Protein 6ZTB (pdb70)

Secondary structure (DSSP, 8-state):
--TT----EEEETT----SSEEEEE---GGGGTS-EEEEEESBTTTBSSTTSEEE-TTT-EEEE-S---TTT-SEEEEEEEEEETTS-B-SPPEEEEEEEEP------EES-SEEEEEEETTPPTT-EEEE--EE--S--SSSSTT--EEEEEEEES--S-S-SEEE-TTT-EEEE-SS---TTT--EEEEEEEEETGGGTS-EEEEEEEEEEEP--

Solvent-accessible surface area: 12018 Å² total; per-residue (Å²): 117,106,52,37,91,26,75,98,22,76,8,74,2,74,28,198,21,122,58,86,56,142,33,45,90,5,88,0,85,97,61,200,116,52,97,7,62,11,48,19,44,12,73,0,12,87,38,104,35,122,40,5,4,35,24,62,111,96,66,0,53,0,18,2,54,90,65,3,57,52,45,109,49,46,113,12,72,1,79,0,43,0,46,9,103,150,56,56,84,28,35,125,71,15,97,0,21,0,58,5,53,25,84,59,67,53,134,4,149,18,78,91,130,48,10,177,19,45,9,84,40,67,40,142,80,55,45,74,19,27,104,0,54,8,77,21,107,8,19,55,148,196,57,128,13,11,42,18,8,17,46,43,119,36,4,99,48,99,76,72,79,77,106,0,4,60,19,94,116,64,65,0,32,0,19,1,74,18,82,44,13,42,82,168,161,18,68,87,0,49,0,31,0,37,0,15,1,66,45,36,136,33,44,60,32,82,12,45,0,15,0,71,0,63,73,71,178

Foldseek 3Di:
DDAQADDAFEAEAPDPDPPFDFGDAHGDPVVVPFQKFKWKDFDCDPHPVHPQWTAHGRRRTITGGDGHDCLVPQKTWMWMWIATPVGHTPDDTYIYMYGHAYDLPWWWAWPDQEAEWEDEQADDFVAWIAFTDTFGSTDVPPAQSTQKFKWWPFKPPQPVHTDQWTAHGRGRTITGHDHDRDCVVPQKMKTWMWIGTSSPPHDIDIHIYMYGYDYPD

Radius of gyration: 27.82 Å; Cα contacts (8 Å, |Δi|>4): 542; chains: 1; bounding box: 90×44×30 Å

Nearest PDB structures (foldseek):
  6ztb-assembly1_I  TM=1.005E+00  e=8.992E-45  Homo sapiens
  4zmp-assembly1_A-2  TM=9.959E-01  e=7.342E-41  Homo sapiens
  4zmw-assembly1_B  TM=9.918E-01  e=1.392E-40  Homo sapiens
  4zmt-assembly1_B  TM=8.899E-01  e=3.481E-41  Homo sapiens
  4zmv-assembly1_B  TM=9.016E-01  e=2.372E-40  Homo sapiens

Structure (mmCIF, N/CA/C/O backbone):
data_6ZTB
#
_entry.id   6ZTB
#
_cell.length_a   120.889
_cell.length_b   76.522
_cell.length_c   46.208
_cell.angle_alpha   90.000
_cell.angle_beta   107.790
_cell.angle_gamma   90.000
#
_symmetry.space_group_name_H-M   'C 1 2 1'
#
loop_
_entity.id
_entity.type
_entity.pdbx_description
1 polymer Cadherin-3
2 non-polymer 'CALCIUM ION'
3 non-polymer 'SODIUM ION'
4 water water
#
loop_
_atom_site.group_PDB
_atom_site.id
_atom_site.type_symbol
_atom_site.label_atom_id
_atom_site.label_alt_id
_atom_site.label_comp_id
_atom_site.label_asym_id
_atom_site.label_entity_id
_atom_site.label_seq_id
_atom_site.pdbx_PDB_ins_code
_atom_site.Cartn_x
_atom_site.Cartn_y
_atom_site.Cartn_z
_atom_site.occupancy
_atom_site.B_iso_or_equiv
_atom_site.auth_seq_id
_atom_site.auth_comp_id
_atom_site.auth_asym_id
_atom_site.auth_atom_id
_atom_site.pdbx_PDB_model_num
ATOM 1 N N . GLY A 1 1 ? 23.794 7.409 -3.564 1.00 52.51 106 GLY I N 1
ATOM 2 C CA . GLY A 1 1 ? 23.256 8.272 -4.605 1.00 52.28 106 GLY I CA 1
ATOM 3 C C . GLY A 1 1 ? 24.111 9.494 -4.897 1.00 55.48 106 GLY I C 1
ATOM 4 O O . GLY A 1 1 ? 25.181 9.658 -4.301 1.00 55.37 106 GLY I O 1
ATOM 5 N N . PRO A 1 2 ? 23.674 10.374 -5.833 1.00 50.88 107 PRO I N 1
ATOM 6 C CA . PRO A 1 2 ? 24.463 11.578 -6.144 1.00 49.63 107 PRO I CA 1
ATOM 7 C C . PRO A 1 2 ? 24.373 12.606 -5.029 1.00 50.06 107 PRO I C 1
ATOM 8 O O . PRO A 1 2 ? 23.435 12.567 -4.223 1.00 48.16 107 PRO I O 1
ATOM 12 N N . ASP A 1 3 ? 25.342 13.526 -4.975 1.00 45.45 108 ASP I N 1
ATOM 13 C CA . ASP A 1 3 ? 25.313 14.541 -3.930 1.00 43.27 108 ASP I CA 1
ATOM 14 C C . ASP A 1 3 ? 24.240 15.597 -4.230 1.00 43.77 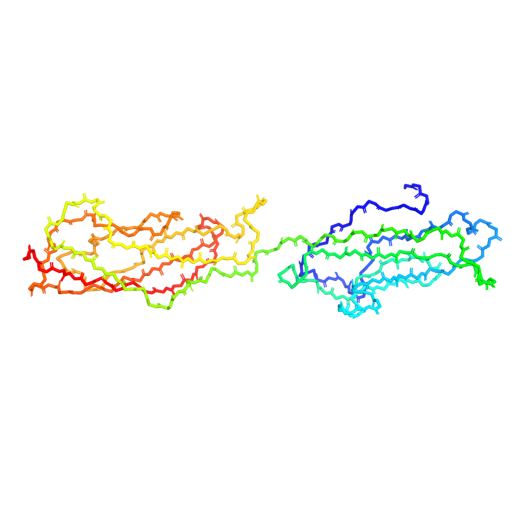108 ASP I C 1
ATOM 15 O O . ASP A 1 3 ? 23.914 15.860 -5.388 1.00 44.99 108 ASP I O 1
ATOM 20 N N . TRP A 1 4 ? 23.686 16.182 -3.174 1.00 36.05 109 TRP I N 1
ATOM 21 C CA . TRP A 1 4 ? 22.703 17.266 -3.237 1.00 32.49 109 TRP I CA 1
ATOM 22 C C . TRP A 1 4 ? 21.429 16.948 -3.984 1.00 35.55 109 TRP I C 1
ATOM 23 O O . TRP A 1 4 ? 20.954 17.749 -4.792 1.00 35.38 109 TRP I O 1
ATOM 34 N N . VAL A 1 5 ? 20.843 15.790 -3.653 1.00 34.04 110 VAL I N 1
ATOM 35 C CA . VAL A 1 5 ? 19.564 15.332 -4.198 1.00 34.87 110 VAL I CA 1
ATOM 36 C C . VAL A 1 5 ? 18.973 14.382 -3.196 1.00 33.94 110 VAL I C 1
ATOM 37 O O . VAL A 1 5 ? 19.728 13.678 -2.518 1.00 31.72 110 VAL I O 1
ATOM 41 N N . VAL A 1 6 ? 17.629 14.393 -3.039 1.00 32.63 111 VAL I N 1
ATOM 42 C CA . VAL A 1 6 ? 16.962 13.474 -2.134 1.00 32.90 111 VAL I CA 1
ATOM 43 C C . VAL A 1 6 ? 15.561 13.129 -2.645 1.00 33.92 111 VAL I C 1
ATOM 44 O O . VAL A 1 6 ? 14.732 14.020 -2.872 1.00 34.11 111 VAL I O 1
ATOM 48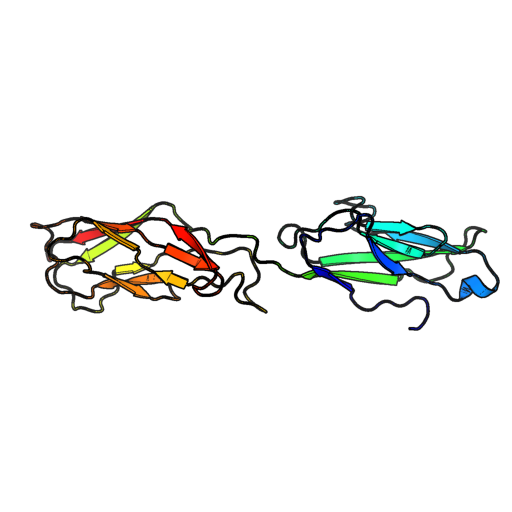 N N . ALA A 1 7 ? 15.283 11.847 -2.757 1.00 26.61 112 ALA I N 1
ATOM 49 C CA . ALA A 1 7 ? 13.959 11.429 -3.161 1.00 25.95 112 ALA I CA 1
ATOM 50 C C . ALA A 1 7 ? 13.027 11.538 -1.936 1.00 26.95 112 ALA I C 1
ATOM 51 O O . ALA A 1 7 ? 13.526 11.653 -0.802 1.00 26.03 112 ALA I O 1
ATOM 53 N N . PRO A 1 8 ? 11.689 11.490 -2.100 1.00 23.23 113 PRO I N 1
ATOM 54 C CA . PRO A 1 8 ? 10.810 11.590 -0.919 1.00 21.04 113 PRO I CA 1
ATOM 55 C C . PRO A 1 8 ? 11.175 10.586 0.155 1.00 22.67 113 PRO I C 1
ATOM 56 O O . PRO A 1 8 ? 11.494 9.428 -0.143 1.00 24.92 113 PRO I O 1
ATOM 60 N N . ILE A 1 9 ? 11.135 11.030 1.404 1.00 20.39 114 ILE I N 1
ATOM 61 C CA . ILE A 1 9 ? 11.497 10.218 2.551 1.00 19.67 114 ILE I CA 1
ATOM 62 C C . ILE A 1 9 ? 10.203 9.822 3.272 1.00 22.12 114 ILE I C 1
ATOM 63 O O . ILE A 1 9 ? 9.471 10.718 3.723 1.00 23.89 114 ILE I O 1
ATOM 68 N N . SER A 1 10 ? 9.940 8.544 3.463 1.00 19.61 115 SER I N 1
ATOM 69 C CA . SER A 1 10 ? 8.754 8.169 4.189 1.00 19.40 115 SER I CA 1
ATOM 70 C C . SER A 1 10 ? 9.089 7.823 5.626 1.00 20.49 115 SER I C 1
ATOM 71 O O . SER A 1 10 ? 10.127 7.199 5.903 1.00 21.52 115 SER I O 1
ATOM 74 N N . VAL A 1 11 ? 8.227 8.231 6.551 1.00 18.86 116 VAL I N 1
ATOM 75 C CA . VAL A 1 11 ? 8.405 7.977 7.965 1.00 18.71 116 VAL I CA 1
ATOM 76 C C . VAL A 1 11 ? 7.060 7.556 8.539 1.00 19.43 116 VAL I C 1
ATOM 77 O O . VAL A 1 11 ? 6.120 8.349 8.565 1.00 19.00 116 VAL I O 1
ATOM 81 N N . PRO A 1 12 ? 6.938 6.331 9.056 1.00 17.81 117 PRO I N 1
ATOM 82 C CA . PRO A 1 12 ? 5.688 5.968 9.725 1.00 17.83 117 PRO I CA 1
ATOM 83 C C . PRO A 1 12 ? 5.468 6.847 10.946 1.00 18.77 117 PRO I C 1
ATOM 84 O O . PRO A 1 12 ? 6.416 7.138 11.704 1.00 18.38 117 PRO I O 1
ATOM 88 N N . GLU A 1 13 ? 4.211 7.274 11.157 1.00 17.20 118 GLU I N 1
ATOM 89 C CA . GLU A 1 13 ? 3.896 7.994 12.376 1.00 16.93 118 GLU I CA 1
ATOM 90 C C . GLU A 1 13 ? 4.138 7.093 13.596 1.00 19.47 118 GLU I C 1
ATOM 91 O O . GLU A 1 13 ? 4.189 5.864 13.492 1.00 18.76 118 GLU I O 1
ATOM 97 N N . ASN A 1 14 ? 4.245 7.741 14.761 1.00 18.58 119 ASN I N 1
ATOM 98 C CA . ASN A 1 14 ? 4.323 7.039 16.053 1.00 17.99 119 ASN I CA 1
ATOM 99 C C . ASN A 1 14 ? 5.560 6.161 16.216 1.00 19.84 119 ASN I C 1
ATOM 100 O O . ASN A 1 14 ? 5.514 5.130 16.938 1.00 20.98 119 ASN I O 1
ATOM 105 N N . GLY A 1 15 ? 6.671 6.569 15.575 1.00 18.86 120 GLY I N 1
ATOM 106 C CA . GLY A 1 15 ? 7.890 5.787 15.727 1.00 19.40 120 GLY I CA 1
ATOM 107 C C . GLY A 1 15 ? 8.413 5.819 17.146 1.00 21.47 120 GLY I C 1
ATOM 108 O O . GLY A 1 15 ? 8.200 6.786 17.881 1.00 21.43 120 GLY I O 1
ATOM 109 N N . LYS A 1 16 ? 9.130 4.757 17.525 1.00 21.41 121 LYS I N 1
ATOM 110 C CA . LYS A 1 16 ? 9.677 4.650 18.875 1.00 22.28 121 LYS I CA 1
ATOM 111 C C . LYS A 1 16 ? 11.035 5.337 19.058 1.00 24.70 121 LYS I C 1
ATOM 112 O O . LYS A 1 16 ? 11.452 5.540 20.214 1.00 25.64 121 LYS I O 1
ATOM 118 N N . GLY A 1 17 ? 11.721 5.641 17.959 1.00 23.90 122 GLY I N 1
ATOM 119 C CA . GLY A 1 17 ? 13.032 6.252 18.097 1.00 23.92 122 GLY I CA 1
ATOM 120 C C . GLY A 1 17 ? 14.115 5.211 18.286 1.00 26.33 122 GLY I C 1
ATOM 121 O O . GLY A 1 17 ? 13.987 4.104 17.761 1.00 26.30 122 GLY I O 1
ATOM 122 N N . PRO A 1 18 ? 15.209 5.547 18.975 1.00 23.51 123 PRO I N 1
ATOM 123 C CA . PRO A 1 18 ? 15.465 6.778 19.731 1.00 23.95 123 PRO I CA 1
ATOM 124 C C . PRO A 1 18 ? 15.462 8.043 18.909 1.00 24.84 123 PRO I C 1
ATOM 125 O O . PRO A 1 18 ? 15.722 8.007 17.700 1.00 24.19 123 PRO I O 1
ATOM 129 N N . PHE A 1 19 ? 15.145 9.156 19.575 1.00 22.57 124 PHE I N 1
ATOM 130 C CA . PHE A 1 19 ? 15.170 10.487 18.983 1.00 21.85 124 PHE I CA 1
ATOM 131 C C . PHE A 1 19 ? 16.315 11.282 19.620 1.00 25.09 124 PHE I C 1
ATOM 132 O O . PHE A 1 19 ? 16.574 11.158 20.823 1.00 25.95 124 PHE I O 1
ATOM 140 N N . PRO A 1 20 ? 17.035 12.079 18.826 1.00 23.90 125 PRO I N 1
ATOM 141 C CA . PRO A 1 20 ? 16.815 12.337 17.385 1.00 23.31 125 PRO I CA 1
ATOM 142 C C . PRO A 1 20 ? 17.169 11.167 16.503 1.00 24.51 125 PRO I C 1
ATOM 143 O O . PRO A 1 20 ? 18.151 10.453 16.747 1.00 24.89 125 PRO I O 1
ATOM 147 N N . GLN A 1 21 ? 16.344 10.975 15.481 1.00 21.50 126 GLN I N 1
ATOM 148 C CA . GLN A 1 21 ? 16.459 9.870 14.557 1.00 20.74 126 GLN I CA 1
ATOM 149 C C . GLN A 1 21 ? 17.037 10.347 13.238 1.00 20.75 126 GLN I C 1
ATOM 150 O O . GLN A 1 21 ? 16.487 11.263 12.622 1.00 20.42 126 GLN I O 1
ATOM 156 N N . ARG A 1 22 ? 18.085 9.669 12.759 1.00 20.89 127 ARG I N 1
ATOM 157 C CA . ARG A 1 22 ? 18.637 10.003 11.453 1.00 20.87 127 ARG I CA 1
ATOM 158 C C . ARG A 1 22 ? 17.681 9.581 10.332 1.00 23.04 127 ARG I C 1
ATOM 159 O O . ARG A 1 22 ? 17.211 8.443 10.309 1.00 24.88 127 ARG I O 1
ATOM 167 N N . LEU A 1 23 ? 17.411 10.508 9.406 1.00 21.44 128 LEU I N 1
ATOM 168 C CA . LEU A 1 23 ? 16.580 10.190 8.247 1.00 21.41 128 LEU I CA 1
ATOM 169 C C . LEU A 1 23 ? 17.371 10.064 6.969 1.00 25.47 128 LEU I C 1
ATOM 170 O O . LEU A 1 23 ? 17.033 9.209 6.150 1.00 27.97 128 LEU I O 1
ATOM 175 N N . ASN A 1 24 ? 18.345 10.970 6.741 1.00 22.67 129 ASN I N 1
ATOM 176 C CA . ASN A 1 24 ? 19.081 11.048 5.486 1.00 23.17 129 ASN I CA 1
ATOM 177 C C . ASN A 1 24 ? 20.267 11.955 5.705 1.00 24.93 129 ASN I C 1
ATOM 178 O O . ASN A 1 24 ? 20.147 12.912 6.461 1.00 24.44 129 ASN I O 1
ATOM 183 N N . GLN A 1 25 ? 21.414 11.666 5.064 1.00 24.77 130 GLN I N 1
ATOM 184 C CA . GLN A 1 25 ? 22.584 12.527 5.209 1.00 24.70 130 GLN I CA 1
ATOM 185 C C . GLN A 1 25 ? 22.714 13.450 3.997 1.00 28.10 130 GLN I C 1
ATOM 186 O O . GLN A 1 25 ? 22.980 12.977 2.879 1.00 30.47 130 GLN I O 1
ATOM 192 N N . LEU A 1 26 ? 22.532 14.756 4.214 1.00 24.92 131 LEU I N 1
ATOM 193 C CA . LEU A 1 26 ? 22.720 15.746 3.141 1.00 26.09 131 LEU I CA 1
ATOM 194 C C . LEU A 1 26 ? 24.201 15.880 2.851 1.00 28.73 131 LEU I C 1
ATOM 195 O O . LEU A 1 26 ? 25.021 15.847 3.771 1.00 27.87 131 LEU I O 1
ATOM 200 N N . LYS A 1 27 ? 24.545 16.042 1.575 1.00 28.06 132 LYS I N 1
ATOM 201 C CA . LYS A 1 27 ? 25.940 16.183 1.188 1.00 28.54 132 LYS I CA 1
ATOM 202 C C . LYS A 1 27 ? 26.064 17.028 -0.068 1.00 30.60 132 LYS I C 1
ATOM 203 O O . LYS A 1 27 ? 25.391 16.742 -1.058 1.00 29.79 132 LYS I O 1
ATOM 209 N N . SER A 1 28 ? 26.920 18.043 -0.024 1.00 30.28 133 SER I N 1
ATOM 210 C CA . SER A 1 28 ? 27.256 18.868 -1.185 1.00 31.50 133 SER I CA 1
ATOM 211 C C . SER A 1 28 ? 28.640 18.408 -1.680 1.00 41.92 133 SER I C 1
ATOM 212 O O . SER A 1 28 ? 29.556 18.281 -0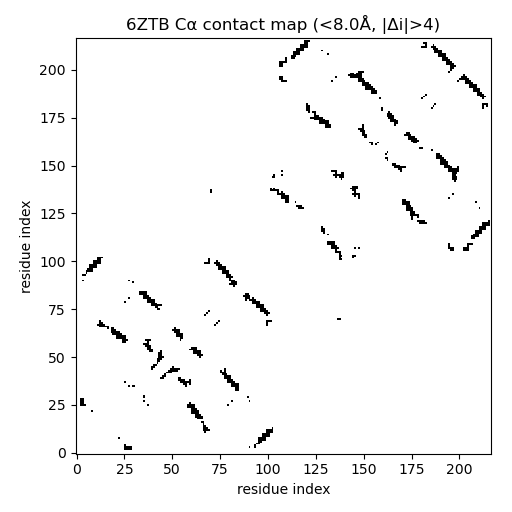.857 1.00 41.01 133 SER I O 1
ATOM 215 N N . ASN A 1 29 ? 28.813 18.208 -3.009 1.00 43.74 134 ASN I N 1
ATOM 216 C CA . ASN A 1 29 ? 30.113 17.806 -3.587 1.00 46.22 134 ASN I CA 1
ATOM 217 C C . ASN A 1 29 ? 31.194 18.887 -3.424 1.00 50.18 134 ASN I C 1
ATOM 218 O O . ASN A 1 29 ? 32.387 18.614 -3.621 1.00 51.27 134 ASN I O 1
ATOM 223 N N . LYS A 1 30 ? 30.774 20.111 -3.042 1.00 45.09 135 LYS I N 1
ATOM 224 C CA . LYS A 1 30 ? 31.671 21.245 -2.810 1.00 45.62 135 LYS I CA 1
ATOM 225 C C . LYS A 1 30 ? 32.516 21.038 -1.537 1.00 50.35 135 LYS I C 1
ATOM 226 O O . LYS A 1 30 ? 33.453 21.798 -1.310 1.00 50.86 135 LYS I O 1
ATOM 232 N N . ASP A 1 31 ? 32.202 19.989 -0.731 1.00 47.29 136 ASP I N 1
ATOM 233 C CA . ASP A 1 31 ? 32.936 19.642 0.489 1.00 47.55 136 ASP I CA 1
ATOM 234 C C . ASP A 1 31 ? 34.335 19.061 0.210 1.00 55.16 136 ASP I C 1
ATOM 235 O O . ASP A 1 31 ? 35.143 18.933 1.133 1.00 55.92 136 ASP I O 1
ATOM 240 N N . ARG A 1 32 ? 34.609 18.716 -1.063 1.00 54.21 137 ARG I N 1
ATOM 241 C CA . ARG A 1 32 ? 35.880 18.158 -1.548 1.00 56.33 137 ARG I CA 1
ATOM 242 C C . ARG A 1 32 ? 37.075 19.107 -1.307 1.00 60.71 137 ARG I C 1
ATOM 243 O O . ARG A 1 32 ? 38.179 18.626 -1.045 1.00 62.22 137 ARG I O 1
ATOM 251 N N . ASP A 1 33 ? 36.857 20.439 -1.398 1.00 55.49 138 ASP I N 1
ATOM 252 C CA . ASP A 1 33 ? 37.915 21.448 -1.191 1.00 55.64 138 ASP I CA 1
ATOM 253 C C . ASP A 1 33 ? 37.474 22.554 -0.208 1.00 55.03 138 ASP I C 1
ATOM 254 O O . ASP A 1 33 ? 38.230 23.495 0.042 1.00 55.26 138 ASP I O 1
ATOM 259 N N . THR A 1 34 ? 36.255 22.437 0.350 1.00 48.46 139 THR I N 1
ATOM 260 C CA . THR A 1 34 ? 35.664 23.449 1.221 1.00 45.73 139 THR I CA 1
ATOM 261 C C . THR A 1 34 ? 34.930 22.800 2.402 1.00 42.53 139 THR I C 1
ATOM 262 O O . THR A 1 34 ? 34.333 21.742 2.233 1.00 42.55 139 THR I O 1
ATOM 266 N N . LYS A 1 35 ? 34.950 23.444 3.584 1.00 35.31 140 LYS I N 1
ATOM 267 C CA . LYS A 1 35 ? 34.169 22.971 4.737 1.00 32.41 140 LYS I CA 1
ATOM 268 C C . LYS A 1 35 ? 32.748 23.515 4.539 1.00 31.77 140 LYS I C 1
ATOM 269 O O . LYS A 1 35 ? 32.579 24.720 4.299 1.00 29.26 140 LYS I O 1
ATOM 275 N N . ILE A 1 36 ? 31.731 22.638 4.627 1.00 27.49 141 ILE I N 1
ATOM 276 C CA . ILE A 1 36 ? 30.355 23.060 4.399 1.00 26.05 141 ILE I CA 1
ATOM 277 C C . ILE A 1 36 ? 29.538 22.973 5.662 1.00 27.61 141 ILE I C 1
ATOM 278 O O . ILE A 1 36 ? 29.664 22.012 6.432 1.00 27.96 141 ILE I O 1
ATOM 283 N N . PHE A 1 37 ? 28.665 23.961 5.850 1.00 24.64 142 PHE I N 1
ATOM 284 C CA . PHE A 1 37 ? 27.711 23.976 6.946 1.00 23.47 142 PHE I CA 1
ATOM 285 C C . PHE A 1 37 ? 26.331 23.758 6.341 1.00 24.94 142 PHE I C 1
ATOM 286 O O . PHE A 1 37 ? 25.917 24.492 5.443 1.00 23.85 142 PHE I O 1
ATOM 294 N N . TYR A 1 38 ? 25.591 22.775 6.857 1.00 22.90 143 TYR I N 1
ATOM 295 C CA . TYR A 1 38 ? 24.251 22.479 6.364 1.00 22.31 143 TYR I CA 1
ATOM 296 C C . TYR A 1 38 ? 23.192 23.061 7.272 1.00 24.02 143 TYR I C 1
ATOM 297 O O . TYR A 1 38 ? 23.390 23.158 8.482 1.00 24.39 143 TYR I O 1
ATOM 306 N N . SER A 1 39 ? 22.042 23.415 6.690 1.00 21.88 144 SER I N 1
ATOM 307 C CA . SER A 1 39 ? 20.903 23.972 7.398 1.00 21.65 144 SER I CA 1
ATOM 308 C C . SER A 1 39 ? 19.614 23.560 6.683 1.00 22.88 144 SER I C 1
ATOM 309 O O . SER A 1 39 ? 19.645 23.113 5.526 1.00 22.24 144 SER I O 1
ATOM 312 N N . ILE A 1 40 ? 18.514 23.601 7.404 1.00 21.51 145 ILE I N 1
ATOM 313 C CA . ILE A 1 40 ? 17.199 23.308 6.857 1.00 20.69 145 ILE I CA 1
ATOM 314 C C . ILE A 1 40 ? 16.214 24.406 7.202 1.00 23.42 145 ILE I C 1
ATOM 315 O O . ILE A 1 40 ? 16.270 24.982 8.304 1.00 24.14 145 ILE I O 1
ATOM 320 N N . THR A 1 41 ? 15.273 24.659 6.286 1.00 21.17 146 THR I N 1
ATOM 321 C CA . THR A 1 41 ? 14.206 25.627 6.512 1.00 21.09 146 THR I CA 1
ATOM 322 C C . THR A 1 41 ? 12.872 24.990 6.116 1.00 23.77 146 THR I C 1
ATOM 323 O O . THR A 1 41 ? 12.846 23.964 5.413 1.00 22.72 146 THR I O 1
ATOM 327 N N . GLY A 1 42 ? 11.775 25.634 6.530 1.00 22.48 147 GLY I N 1
ATOM 328 C CA . GLY A 1 42 ? 10.438 25.188 6.170 1.00 23.40 147 GLY I CA 1
ATOM 329 C C . GLY A 1 42 ? 9.579 24.889 7.380 1.00 25.93 147 GLY I C 1
ATOM 330 O O . GLY A 1 42 ? 10.109 24.775 8.494 1.00 23.80 147 GLY I O 1
ATOM 331 N N . PRO A 1 43 ? 8.252 24.736 7.163 1.00 25.87 148 PRO I N 1
ATOM 332 C CA . PRO A 1 43 ? 7.350 24.411 8.274 1.00 26.08 148 PRO I CA 1
ATOM 333 C C . PRO A 1 43 ? 7.726 23.026 8.741 1.00 27.95 148 PRO I C 1
ATOM 334 O O . PRO A 1 43 ? 7.802 22.073 7.927 1.00 26.61 148 PRO I O 1
ATOM 338 N N . GLY A 1 44 ? 8.069 22.942 10.013 1.00 24.17 149 GLY I N 1
ATOM 339 C CA . GLY A 1 44 ? 8.568 21.690 10.571 1.00 24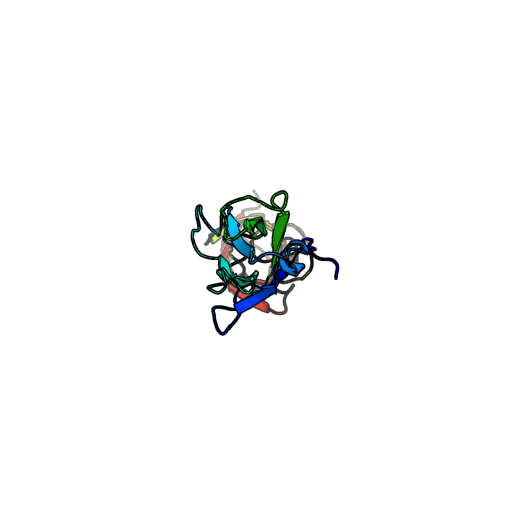.32 149 GLY I CA 1
ATOM 340 C C . GLY A 1 44 ? 10.006 21.870 11.006 1.00 26.80 149 GLY I C 1
ATOM 341 O O . GLY A 1 44 ? 10.504 21.073 11.796 1.00 25.93 149 GLY I O 1
ATOM 342 N N . ALA A 1 45 ? 10.700 22.909 10.493 1.00 23.42 150 ALA I N 1
ATOM 343 C CA . ALA A 1 45 ? 12.078 23.207 10.798 1.00 22.69 150 ALA I CA 1
ATOM 344 C C . ALA A 1 45 ? 12.116 24.581 11.452 1.00 26.76 150 ALA I C 1
ATOM 345 O O . ALA A 1 45 ? 12.081 24.647 12.687 1.00 27.42 150 ALA I O 1
ATOM 347 N N . ASP A 1 46 ? 12.078 25.666 10.662 1.00 23.49 151 ASP I N 1
ATOM 348 C CA . ASP A 1 46 ? 12.199 27.019 11.207 1.00 23.12 151 ASP I CA 1
ATOM 349 C C . ASP A 1 46 ? 10.892 27.799 11.267 1.00 28.42 151 ASP I C 1
ATOM 350 O O . ASP A 1 46 ? 10.912 29.002 11.549 1.00 29.81 151 ASP I O 1
ATOM 355 N N . SER A 1 47 ? 9.764 27.150 10.964 1.00 25.40 152 SER I N 1
ATOM 356 C CA . SER A 1 47 ? 8.455 27.788 11.092 1.00 26.55 152 SER I CA 1
ATOM 357 C C . SER A 1 47 ? 7.477 26.731 11.597 1.00 28.33 152 SER I C 1
ATOM 358 O O . SER A 1 47 ? 7.838 25.547 11.579 1.00 26.98 152 SER I O 1
ATOM 361 N N . PRO A 1 48 ? 6.326 27.129 12.179 1.00 28.73 153 PRO I N 1
ATOM 362 C CA . PRO A 1 48 ? 5.461 26.145 12.831 1.00 28.62 153 PRO I CA 1
ATOM 363 C C . PRO A 1 48 ? 5.106 24.926 12.006 1.00 29.83 153 PRO I C 1
ATOM 364 O O . PRO A 1 48 ? 4.730 25.077 10.843 1.00 31.16 153 PRO I O 1
ATOM 368 N N . PRO A 1 49 ? 5.223 23.723 12.594 1.00 26.90 154 PRO I N 1
ATOM 369 C CA . PRO A 1 49 ? 5.675 23.401 13.963 1.00 25.76 154 PRO I CA 1
ATOM 370 C C . PRO A 1 49 ? 7.190 23.453 13.965 1.00 29.68 154 PRO I C 1
ATOM 371 O O . PRO A 1 49 ? 7.840 22.748 13.193 1.00 28.74 154 PRO I O 1
ATOM 375 N N . GLU A 1 50 ? 7.742 24.371 14.724 1.00 28.89 155 GLU I N 1
ATOM 376 C CA . GLU A 1 50 ? 9.194 24.525 14.716 1.00 27.93 155 GLU I CA 1
ATOM 377 C C . GLU A 1 50 ? 9.925 23.367 15.401 1.00 30.02 155 GLU I C 1
ATOM 378 O O . GLU A 1 50 ? 9.464 22.847 16.417 1.00 30.34 155 GLU I O 1
ATOM 384 N N . GLY A 1 51 ? 11.081 23.000 14.843 1.00 26.91 156 GLY I N 1
ATOM 385 C CA . GLY A 1 51 ? 11.986 22.055 15.484 1.00 27.28 156 GLY I CA 1
ATOM 386 C C . GLY A 1 51 ? 11.568 20.601 15.524 1.00 29.16 156 GLY I C 1
ATOM 387 O O . GLY A 1 51 ? 12.038 19.820 16.367 1.00 30.54 156 GLY I O 1
ATOM 388 N N . VAL A 1 52 ? 10.665 20.234 14.650 1.00 23.21 157 VAL I N 1
ATOM 389 C CA . VAL A 1 52 ? 10.327 18.813 14.504 1.00 22.43 157 VAL I CA 1
ATOM 390 C C . VAL A 1 52 ? 11.511 18.136 13.784 1.00 23.96 157 VAL I C 1
ATOM 391 O O . VAL A 1 52 ? 11.869 16.992 14.110 1.00 23.24 157 VAL I O 1
ATOM 395 N N . PHE A 1 53 ? 12.146 18.865 12.821 1.00 22.28 158 PHE I N 1
ATOM 396 C CA . PHE A 1 53 ? 13.299 18.356 12.090 1.00 20.66 158 PHE I CA 1
ATOM 397 C C . PHE A 1 53 ? 14.466 19.280 12.357 1.00 25.24 158 PHE I C 1
ATOM 398 O O . PHE A 1 53 ? 14.284 20.477 12.612 1.00 26.25 158 PHE I O 1
ATOM 406 N N . ALA A 1 54 ? 15.687 18.737 12.271 1.00 22.90 159 ALA I N 1
ATOM 407 C CA . ALA A 1 54 ? 16.910 19.506 12.431 1.00 23.03 159 ALA I CA 1
ATOM 408 C C . ALA A 1 54 ? 17.973 18.876 11.549 1.00 24.97 159 ALA I C 1
ATOM 409 O O . ALA A 1 54 ? 17.764 17.809 11.009 1.00 24.14 159 ALA I O 1
ATOM 411 N N . VAL A 1 55 ? 19.061 19.582 11.318 1.00 23.65 160 VAL I N 1
ATOM 412 C CA . VAL A 1 55 ? 20.152 19.007 10.550 1.00 22.90 160 VAL I CA 1
ATOM 413 C C . VAL A 1 55 ? 21.434 19.255 11.326 1.00 26.84 160 VAL I C 1
ATOM 414 O O . VAL A 1 55 ? 21.628 20.354 11.891 1.00 29.21 160 VAL I O 1
ATOM 418 N N . GLU A 1 56 ? 22.288 18.239 11.376 1.00 24.48 161 GLU I N 1
ATOM 419 C CA . GLU A 1 56 ? 23.605 18.414 12.004 1.00 24.85 161 GLU I CA 1
ATOM 420 C C . GLU A 1 56 ? 24.449 19.278 11.062 1.00 27.81 161 GLU I C 1
ATOM 421 O O . GLU A 1 56 ? 24.624 18.950 9.888 1.00 26.19 161 GLU I O 1
ATOM 427 N N . LYS A 1 57 ? 24.942 20.407 11.580 1.00 27.53 162 LYS I N 1
ATOM 428 C CA . LYS A 1 57 ? 25.628 21.444 10.832 1.00 27.52 162 LYS I CA 1
ATOM 429 C C . LYS A 1 57 ? 26.786 20.960 9.967 1.00 29.72 162 LYS I C 1
ATOM 430 O O . LYS A 1 57 ? 26.938 21.377 8.811 1.00 28.24 162 LYS I O 1
ATOM 436 N N . GLU A 1 58 ? 27.616 20.075 10.517 1.00 28.65 163 GLU I N 1
ATOM 437 C CA . GLU A 1 58 ? 28.799 19.630 9.792 1.00 28.95 163 GLU I CA 1
ATOM 438 C C . GLU A 1 58 ? 28.679 18.276 9.120 1.00 31.98 163 GLU I C 1
ATOM 439 O O . GLU A 1 58 ? 29.259 18.074 8.054 1.00 32.61 163 GLU I O 1
ATOM 445 N N . THR A 1 59 ? 27.935 17.342 9.717 1.00 28.31 164 THR I N 1
ATOM 446 C CA . THR A 1 59 ? 27.806 16.028 9.113 1.00 26.45 164 THR I CA 1
ATOM 447 C C . THR A 1 59 ? 26.737 16.013 8.013 1.00 28.47 164 THR I C 1
ATOM 448 O O . THR A 1 59 ? 26.758 15.141 7.149 1.00 27.93 164 THR I O 1
ATOM 452 N N . GLY A 1 60 ? 25.769 16.918 8.111 1.00 24.88 165 GLY I N 1
ATOM 453 C CA . GLY A 1 60 ? 24.664 16.963 7.157 1.00 23.15 165 GLY I CA 1
ATOM 454 C C . GLY A 1 60 ? 23.526 16.000 7.497 1.00 24.91 165 GLY I C 1
ATOM 455 O O . GLY A 1 60 ? 22.577 15.885 6.724 1.00 24.25 165 GLY I O 1
ATOM 456 N N . TRP A 1 61 ? 23.596 15.288 8.646 1.00 23.71 166 TRP I N 1
ATOM 457 C CA . TRP A 1 61 ? 22.496 14.381 9.001 1.00 23.39 166 TRP I CA 1
ATOM 458 C C . TRP A 1 61 ? 21.195 15.118 9.276 1.00 22.48 166 TRP I C 1
ATOM 459 O O . TRP A 1 61 ? 21.140 15.947 10.192 1.00 22.68 166 TRP I O 1
ATOM 470 N N . LEU A 1 62 ? 20.152 14.792 8.499 1.00 21.30 167 LEU I N 1
ATOM 471 C CA . LEU A 1 62 ? 18.810 15.328 8.718 1.00 20.40 167 LEU I CA 1
ATOM 472 C C . LEU A 1 62 ? 18.197 14.443 9.792 1.00 21.77 167 LEU I C 1
ATOM 473 O O . LEU A 1 62 ? 18.234 13.214 9.676 1.00 21.22 167 LEU I O 1
ATOM 478 N N . LEU A 1 63 ? 17.675 15.073 10.832 1.00 20.51 168 LEU I N 1
ATOM 479 C CA . LEU A 1 63 ? 17.148 14.374 12.007 1.00 20.73 168 LEU I CA 1
ATOM 480 C C . LEU A 1 63 ? 15.693 14.653 12.213 1.00 22.33 168 LEU I C 1
ATOM 481 O O . LEU A 1 63 ? 15.225 15.767 11.963 1.00 21.34 168 LEU I O 1
ATOM 486 N N . LEU A 1 64 ? 14.971 13.636 12.721 1.00 19.02 169 LEU I N 1
ATOM 487 C CA . LEU A 1 64 ? 13.605 13.773 13.213 1.00 18.38 169 LEU I CA 1
ATOM 488 C C . LEU A 1 64 ? 13.690 13.815 14.738 1.00 19.68 169 LEU I C 1
ATOM 489 O O . LEU A 1 64 ? 14.277 12.923 15.354 1.00 19.83 169 LEU I O 1
ATOM 494 N N . ASN A 1 65 ? 13.118 14.856 15.354 1.00 20.15 170 ASN I N 1
ATOM 495 C CA . ASN A 1 65 ? 13.303 15.048 16.799 1.00 20.69 170 ASN I CA 1
ATOM 496 C C . ASN A 1 65 ? 12.262 14.425 17.699 1.00 22.34 170 ASN I C 1
ATOM 497 O O . ASN A 1 65 ? 12.458 14.397 18.913 1.00 23.20 170 ASN I O 1
ATOM 502 N N . LYS A 1 66 ? 11.154 13.967 17.132 1.00 19.74 171 LYS I N 1
ATOM 503 C CA . LYS A 1 66 ? 10.080 13.413 17.937 1.00 19.62 171 LYS I CA 1
ATOM 504 C C . LYS A 1 66 ? 9.220 12.533 17.058 1.00 19.90 171 LYS I C 1
ATOM 505 O O . LYS A 1 66 ? 9.264 12.662 15.830 1.00 20.10 171 LYS I O 1
ATOM 511 N N . PRO A 1 67 ? 8.366 11.690 17.638 1.00 19.21 172 PRO I N 1
ATOM 512 C CA . PRO A 1 67 ? 7.435 10.903 16.802 1.00 18.96 172 PRO I CA 1
ATOM 513 C C . PRO A 1 67 ? 6.444 11.809 16.084 1.00 20.82 172 PRO I C 1
ATOM 514 O O . PRO A 1 67 ? 6.025 12.831 16.636 1.00 22.70 172 PRO I O 1
ATOM 518 N N . LEU A 1 68 ? 6.078 11.419 14.850 1.00 19.56 173 LEU I N 1
ATOM 519 C CA . LEU A 1 68 ? 5.142 12.217 14.057 1.00 19.22 173 LEU I CA 1
ATOM 520 C C . LEU A 1 68 ? 3.738 11.687 14.188 1.00 20.80 173 LEU I C 1
ATOM 521 O O . LEU A 1 68 ? 3.540 10.561 14.614 1.00 19.75 173 LEU I O 1
ATOM 526 N N . ASP A 1 69 ? 2.744 12.549 13.872 1.00 20.66 174 ASP I N 1
ATOM 527 C CA . ASP A 1 69 ? 1.312 12.172 13.893 1.00 18.83 174 ASP I CA 1
ATOM 528 C C . ASP A 1 69 ? 0.774 12.549 12.528 1.00 19.66 174 ASP I C 1
ATOM 529 O O . ASP A 1 69 ? 0.631 13.724 12.205 1.00 19.86 174 ASP I O 1
ATOM 534 N N . ARG A 1 70 ? 0.427 11.514 11.724 1.00 17.90 175 ARG I N 1
ATOM 535 C CA . ARG A 1 70 ? -0.059 11.735 10.370 1.00 18.59 175 ARG I CA 1
ATOM 536 C C . ARG A 1 70 ? -1.328 12.561 10.345 1.00 19.79 175 ARG I C 1
ATOM 537 O O . ARG A 1 70 ? -1.537 13.344 9.420 1.00 21.20 175 ARG I O 1
ATOM 545 N N . GLU A 1 71 ? -2.178 12.385 11.378 1.00 18.94 176 GLU I N 1
ATOM 546 C CA . GLU A 1 71 ? -3.445 13.119 11.454 1.00 19.62 176 GLU I CA 1
ATOM 547 C C . GLU A 1 71 ? -3.274 14.578 11.848 1.00 23.54 176 GLU I C 1
ATOM 548 O O . GLU A 1 71 ? -4.244 15.361 11.728 1.00 25.02 176 GLU I O 1
ATOM 554 N N . GLU A 1 72 ? -2.064 14.968 12.298 1.00 22.17 177 GLU I N 1
ATOM 555 C CA . GLU A 1 72 ? -1.764 16.367 12.545 1.00 22.20 177 GLU I CA 1
ATOM 556 C C . GLU A 1 72 ? -1.212 16.969 11.225 1.00 22.77 177 GLU I C 1
ATOM 557 O O . GLU A 1 72 ? -1.800 17.912 10.677 1.00 24.43 177 GLU I O 1
ATOM 563 N N . ILE A 1 73 ? -0.091 16.400 10.708 1.00 20.02 178 ILE I N 1
ATOM 564 C CA . ILE A 1 73 ? 0.512 16.807 9.450 1.00 19.37 178 ILE I CA 1
ATOM 565 C C . ILE A 1 73 ? 0.957 15.548 8.740 1.00 20.78 178 ILE I C 1
ATOM 566 O O . ILE A 1 73 ? 1.704 14.759 9.305 1.00 20.63 178 ILE I O 1
ATOM 571 N N . ALA A 1 74 ? 0.490 15.365 7.501 1.00 20.60 179 ALA I N 1
ATOM 572 C CA . ALA A 1 74 ? 0.789 14.165 6.737 1.00 19.94 179 ALA I CA 1
ATOM 573 C C . ALA A 1 74 ? 2.001 14.304 5.831 1.00 21.90 179 ALA I C 1
ATOM 574 O O . ALA A 1 74 ? 2.494 13.289 5.356 1.00 21.13 179 ALA I O 1
ATOM 576 N N . LYS A 1 75 ? 2.480 15.537 5.588 1.00 20.59 180 LYS I N 1
ATOM 577 C CA . LYS A 1 75 ? 3.608 15.719 4.692 1.00 20.43 180 LYS I CA 1
ATOM 578 C C . LYS A 1 75 ? 4.302 17.023 5.052 1.00 22.65 180 LYS I C 1
ATOM 579 O O . LYS A 1 75 ? 3.641 18.019 5.377 1.00 23.63 180 LYS I O 1
ATOM 585 N N . TYR A 1 76 ? 5.624 17.000 5.005 1.00 20.19 181 TYR I N 1
ATOM 586 C CA . TYR A 1 76 ? 6.434 18.198 5.208 1.00 19.77 181 TYR I CA 1
ATOM 587 C C . TYR A 1 76 ? 7.209 18.491 3.959 1.00 22.55 181 TYR I C 1
ATOM 588 O O . TYR A 1 76 ? 7.618 17.566 3.241 1.00 23.06 181 TYR I O 1
ATOM 597 N N . GLU A 1 77 ? 7.388 19.794 3.663 1.00 20.28 182 GLU I N 1
ATOM 598 C CA . GLU A 1 77 ? 8.180 20.224 2.519 1.00 21.06 182 GLU I CA 1
ATOM 599 C C . GLU A 1 77 ? 9.225 21.167 3.091 1.00 22.96 182 GLU I C 1
ATOM 600 O O . GLU A 1 77 ? 8.908 22.283 3.524 1.00 23.75 182 GLU I O 1
ATOM 606 N N . LEU A 1 78 ? 10.451 20.677 3.171 1.00 20.14 183 LEU I N 1
ATOM 607 C CA . LEU A 1 78 ? 11.561 21.444 3.726 1.00 20.10 183 LEU I CA 1
ATOM 608 C C . LEU A 1 78 ? 12.545 21.759 2.631 1.00 22.21 183 LEU I C 1
ATOM 609 O O . LEU A 1 78 ? 12.458 21.254 1.507 1.00 22.81 183 LEU I O 1
ATOM 614 N N . PHE A 1 79 ? 13.504 22.631 2.960 1.00 21.51 184 PHE I N 1
ATOM 615 C CA . PHE A 1 79 ? 14.574 22.970 2.054 1.00 21.78 184 PHE I CA 1
ATOM 616 C C . PHE A 1 79 ? 15.897 22.768 2.772 1.00 22.03 184 PHE I C 1
ATOM 617 O O . PHE A 1 79 ? 16.062 23.223 3.910 1.00 22.47 184 PHE I O 1
ATOM 625 N N . GLY A 1 80 ? 16.836 22.126 2.103 1.00 20.14 185 GLY I N 1
ATOM 626 C CA . GLY A 1 80 ? 18.200 21.964 2.588 1.00 19.99 185 GLY I CA 1
ATOM 627 C C . GLY A 1 80 ? 19.081 23.043 1.974 1.00 23.28 185 GLY I C 1
ATOM 628 O O . GLY A 1 80 ? 18.893 23.429 0.815 1.00 23.17 185 GLY I O 1
ATOM 629 N N . HIS A 1 81 ? 20.039 23.541 2.771 1.00 21.01 186 HIS I N 1
ATOM 630 C CA . HIS A 1 81 ? 20.957 24.618 2.374 1.00 21.79 186 HIS I CA 1
ATOM 631 C C . HIS A 1 81 ? 22.386 24.200 2.675 1.00 22.89 186 HIS I C 1
ATOM 632 O O . HIS A 1 81 ? 22.635 23.486 3.657 1.00 22.82 186 HIS I O 1
ATOM 639 N N . ALA A 1 82 ? 23.318 24.649 1.816 1.00 22.59 187 ALA I N 1
ATOM 640 C CA . ALA A 1 82 ? 24.732 24.348 1.972 1.00 22.89 187 ALA I CA 1
ATOM 641 C C . ALA A 1 82 ? 25.515 25.626 1.830 1.00 24.98 187 ALA I C 1
ATOM 642 O O . ALA A 1 82 ? 25.448 26.259 0.780 1.00 25.25 187 ALA I O 1
ATOM 644 N N . VAL A 1 83 ? 26.208 26.016 2.907 1.00 22.19 188 VAL I N 1
ATOM 645 C CA . VAL A 1 83 ? 26.968 27.252 2.935 1.00 23.06 188 VAL I CA 1
ATOM 646 C C . VAL A 1 83 ? 28.419 26.944 3.287 1.00 25.71 188 VAL I C 1
ATOM 647 O O . VAL A 1 83 ? 28.679 26.193 4.222 1.00 24.96 188 VAL I O 1
ATOM 651 N N . SER A 1 84 ? 29.371 27.563 2.581 1.00 24.15 189 SER I N 1
ATOM 652 C CA . SER A 1 84 ? 30.778 27.323 2.879 1.00 24.41 189 SER I CA 1
ATOM 653 C C . SER A 1 84 ? 31.179 27.969 4.213 1.00 26.41 189 SER I C 1
ATOM 654 O O . SER A 1 84 ? 30.469 28.867 4.689 1.00 24.32 189 SER I O 1
ATOM 657 N N . GLU A 1 85 ? 32.348 27.584 4.776 1.00 24.90 190 GLU I N 1
ATOM 658 C CA . GLU A 1 85 ? 32.773 28.200 6.034 1.00 25.80 190 GLU I CA 1
ATOM 659 C C . GLU A 1 85 ? 33.007 29.692 5.862 1.00 26.33 190 GLU I C 1
ATOM 660 O O . GLU A 1 85 ? 32.983 30.428 6.845 1.00 27.17 190 GLU I O 1
ATOM 666 N N . ASN A 1 86 ? 33.301 30.150 4.627 1.00 24.54 191 ASN I N 1
ATOM 667 C CA . ASN A 1 86 ? 33.452 31.574 4.398 1.00 23.91 191 ASN I CA 1
ATOM 668 C C . ASN A 1 86 ? 32.122 32.325 4.300 1.00 25.89 191 ASN I C 1
ATOM 669 O O . ASN A 1 86 ? 32.136 33.560 4.256 1.00 27.56 191 ASN I O 1
ATOM 674 N N . GLY A 1 87 ? 31.006 31.602 4.275 1.00 24.21 192 GLY I N 1
ATOM 675 C CA . GLY A 1 87 ? 29.690 32.237 4.256 1.00 24.44 192 GLY I CA 1
ATOM 676 C C . GLY A 1 87 ? 28.988 32.319 2.911 1.00 28.29 192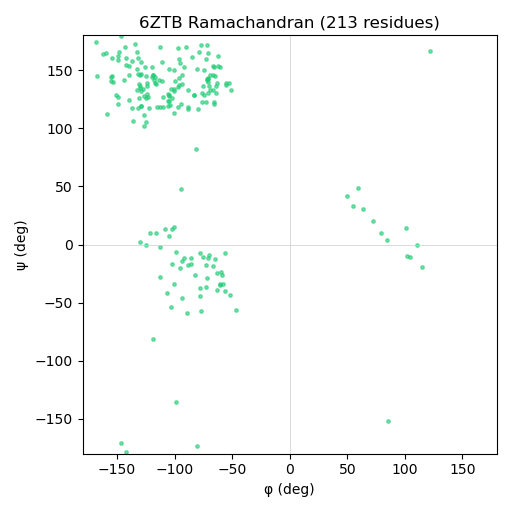 GLY I C 1
ATOM 677 O O . GLY A 1 87 ? 28.006 33.043 2.791 1.00 29.49 192 GLY I O 1
ATOM 678 N N . ALA A 1 88 ? 29.443 31.573 1.904 1.00 26.86 193 ALA I N 1
ATOM 679 C CA . ALA A 1 88 ? 28.808 31.613 0.594 1.00 28.04 193 ALA I CA 1
ATOM 680 C C . ALA A 1 88 ? 27.898 30.416 0.422 1.00 30.27 193 ALA I C 1
ATOM 681 O O . ALA A 1 88 ? 28.330 29.294 0.651 1.00 27.95 193 ALA I O 1
ATOM 683 N N . SER A 1 89 ? 26.669 30.641 -0.041 1.00 28.44 194 SER I N 1
ATOM 684 C CA . SER A 1 89 ? 25.781 29.547 -0.414 1.00 28.89 194 SER I CA 1
ATOM 685 C C . SER A 1 89 ? 26.479 28.853 -1.608 1.00 32.47 194 SER I C 1
ATOM 686 O O . SER A 1 89 ? 27.009 29.540 -2.511 1.00 32.87 194 SER I O 1
ATOM 689 N N . VAL A 1 90 ? 26.611 27.517 -1.544 1.00 28.25 195 VAL I N 1
ATOM 690 C CA . VAL A 1 90 ? 27.318 26.757 -2.593 1.00 29.40 195 VAL I CA 1
ATOM 691 C C . VAL A 1 90 ? 26.375 25.863 -3.387 1.00 31.99 195 VAL I C 1
ATOM 692 O O . VAL A 1 90 ? 26.825 25.133 -4.267 1.00 33.08 195 VAL I O 1
ATOM 696 N N . GLU A 1 91 ? 25.091 25.846 -3.017 1.00 27.83 196 GLU I N 1
ATOM 697 C CA . GLU A 1 91 ? 24.094 25.049 -3.732 1.00 27.61 196 GLU I CA 1
ATOM 698 C C . GLU A 1 91 ? 22.806 25.831 -3.775 1.00 30.86 196 GLU I C 1
ATOM 699 O O . GLU A 1 91 ? 22.547 26.659 -2.893 1.00 29.51 196 GLU I O 1
ATOM 705 N N . ASP A 1 92 ? 21.971 25.547 -4.780 1.00 28.99 197 ASP I N 1
ATOM 706 C CA . ASP A 1 92 ? 20.614 26.072 -4.790 1.00 29.02 197 ASP I CA 1
ATOM 707 C C . ASP A 1 92 ? 19.885 25.284 -3.668 1.00 30.47 197 ASP I C 1
ATOM 708 O O . ASP A 1 92 ? 20.124 24.079 -3.541 1.00 29.58 197 ASP I O 1
ATOM 713 N N . PRO A 1 93 ? 18.978 25.888 -2.876 1.00 27.78 198 PRO I N 1
ATOM 714 C CA . PRO A 1 93 ? 18.290 25.102 -1.832 1.00 26.48 198 PRO I CA 1
ATOM 715 C C . PRO A 1 93 ? 17.603 23.872 -2.429 1.00 29.12 198 PRO I C 1
ATOM 716 O O . PRO A 1 93 ? 17.045 23.929 -3.524 1.00 29.33 198 PRO I O 1
ATOM 720 N N . MET A 1 94 ? 17.698 22.757 -1.713 1.00 25.06 199 MET I N 1
ATOM 721 C CA . MET A 1 94 ? 17.170 21.479 -2.173 1.00 25.01 199 MET I CA 1
ATOM 722 C C . MET A 1 94 ? 15.849 21.176 -1.523 1.00 26.06 199 MET I C 1
ATOM 723 O O . MET A 1 94 ? 15.748 21.235 -0.305 1.00 24.14 199 MET I O 1
ATOM 728 N N . ASN A 1 95 ? 14.856 20.745 -2.317 1.00 25.25 200 ASN I N 1
ATOM 729 C CA . ASN A 1 95 ? 13.549 20.359 -1.794 1.00 25.49 200 ASN I CA 1
ATOM 730 C C . ASN A 1 95 ? 13.663 19.006 -1.096 1.00 26.64 200 ASN I C 1
ATOM 731 O O . ASN A 1 95 ? 14.199 18.052 -1.670 1.00 28.82 200 ASN I O 1
ATOM 736 N N . ILE A 1 96 ? 13.170 18.921 0.142 1.00 21.70 201 ILE I N 1
ATOM 737 C CA . ILE A 1 96 ? 13.163 17.677 0.894 1.00 20.67 201 ILE I CA 1
ATOM 738 C C . ILE A 1 96 ? 11.708 17.406 1.249 1.00 22.72 201 ILE I C 1
ATOM 739 O O . ILE A 1 96 ? 11.107 18.178 1.987 1.00 22.27 201 ILE I O 1
ATOM 744 N N . SER A 1 97 ? 11.139 16.287 0.763 1.00 20.61 202 SER I N 1
ATOM 745 C CA . SER A 1 97 ? 9.763 15.933 1.060 1.00 20.49 202 SER I CA 1
ATOM 746 C C . SER A 1 97 ? 9.746 14.816 2.056 1.00 22.38 202 SER I C 1
ATOM 747 O O . SER A 1 97 ? 10.425 13.810 1.844 1.00 21.52 202 SER I O 1
ATOM 750 N N . ILE A 1 98 ? 9.003 14.989 3.156 1.00 19.32 203 ILE I N 1
ATOM 751 C CA . ILE A 1 98 ? 8.866 13.950 4.186 1.00 18.56 203 ILE I CA 1
ATOM 752 C C . ILE A 1 98 ? 7.404 13.514 4.194 1.00 20.54 203 ILE I C 1
ATOM 753 O O . ILE A 1 98 ? 6.529 14.345 4.453 1.00 21.29 203 ILE I O 1
ATOM 758 N N . ILE A 1 99 ? 7.137 12.240 3.899 1.00 19.09 204 ILE I N 1
ATOM 759 C CA . ILE A 1 99 ? 5.761 11.736 3.803 1.00 19.16 204 ILE I CA 1
ATOM 760 C C . ILE A 1 99 ? 5.506 10.920 5.036 1.00 18.93 204 ILE I C 1
ATOM 761 O O . ILE A 1 99 ? 6.266 9.986 5.305 1.00 19.33 204 ILE I O 1
ATOM 766 N N . VAL A 1 100 ? 4.519 11.311 5.852 1.00 17.69 205 VAL I N 1
ATOM 767 C CA . VAL A 1 100 ? 4.216 10.586 7.082 1.00 17.07 205 VAL I CA 1
ATOM 768 C C . VAL A 1 100 ? 3.224 9.479 6.762 1.00 18.78 205 VAL I C 1
ATOM 769 O O . VAL A 1 100 ? 2.131 9.768 6.247 1.00 20.87 205 VAL I O 1
ATOM 773 N N . THR A 1 101 ? 3.617 8.226 6.975 1.00 16.86 206 THR I N 1
ATOM 774 C CA . THR A 1 101 ? 2.697 7.141 6.629 1.00 16.68 206 THR I CA 1
ATOM 775 C C . THR A 1 101 ? 1.912 6.694 7.825 1.00 17.90 206 THR I C 1
ATOM 776 O O . THR A 1 101 ? 2.310 6.873 8.990 1.00 18.61 206 THR I O 1
ATOM 780 N N . ASP A 1 102 ? 0.752 6.102 7.547 1.00 17.27 207 ASP I N 1
ATOM 781 C CA . ASP A 1 102 ? -0.215 5.815 8.594 1.00 16.23 207 ASP I CA 1
ATOM 782 C C . ASP A 1 102 ? 0.022 4.586 9.440 1.00 18.31 207 ASP I C 1
ATOM 783 O O . ASP A 1 102 ? 0.524 3.567 8.975 1.00 20.02 207 ASP I O 1
ATOM 788 N N . GLN A 1 103 ? -0.472 4.675 10.688 1.00 17.68 208 GLN I N 1
ATOM 789 C CA . GLN A 1 103 ? -0.671 3.566 11.598 1.00 18.27 208 GLN I CA 1
ATOM 790 C C . GLN A 1 103 ? -2.110 3.607 12.044 1.00 19.74 208 GLN I C 1
ATOM 791 O O . GLN A 1 103 ? -2.740 4.673 12.049 1.00 18.47 208 GLN I O 1
ATOM 797 N N . ASN A 1 104 ? -2.679 2.446 12.401 1.00 20.23 209 ASN I N 1
ATOM 798 C CA . ASN A 1 104 ? -4.060 2.363 12.812 1.00 20.21 209 ASN I CA 1
ATOM 799 C C . ASN A 1 104 ? -4.184 2.779 14.274 1.00 23.95 209 ASN I C 1
ATOM 800 O O . ASN A 1 104 ? -4.207 1.926 15.177 1.00 26.25 209 ASN I O 1
ATOM 805 N N . ASP A 1 105 ? -4.237 4.090 14.509 1.00 19.22 210 ASP I N 1
ATOM 806 C CA . ASP A 1 105 ? -4.255 4.667 15.866 1.00 19.08 210 ASP I CA 1
ATOM 807 C C . ASP A 1 105 ? -5.522 5.416 16.211 1.00 20.65 210 ASP I C 1
ATOM 808 O O . ASP A 1 105 ? -5.579 6.041 17.292 1.00 22.37 210 ASP I O 1
ATOM 813 N N . HIS A 1 106 ? -6.566 5.311 15.358 1.00 18.62 211 HIS I N 1
ATOM 814 C CA . HIS A 1 106 ? -7.874 5.868 15.719 1.00 19.27 211 HIS I CA 1
ATOM 815 C C . HIS A 1 106 ? -8.912 4.774 15.639 1.00 21.31 211 HIS I C 1
ATOM 816 O O . HIS A 1 106 ? -8.919 3.955 14.715 1.00 21.51 211 HIS I O 1
ATOM 823 N N . LYS A 1 107 ? -9.797 4.775 16.615 1.00 20.17 212 LYS I N 1
ATOM 824 C CA . LYS A 1 107 ? -10.942 3.901 16.537 1.00 18.55 212 LYS I CA 1
ATOM 825 C C . LYS A 1 107 ? -12.011 4.628 15.703 1.00 20.52 212 LYS I C 1
ATOM 826 O O . LYS A 1 107 ? -12.020 5.863 15.620 1.00 20.70 212 LYS I O 1
ATOM 832 N N . PRO A 1 108 ? -13.011 3.916 15.155 1.00 19.39 213 PRO I N 1
ATOM 833 C CA . PRO A 1 108 ? -14.123 4.612 14.475 1.00 18.64 213 PRO I CA 1
ATOM 834 C C . PRO A 1 108 ? -14.856 5.538 15.437 1.00 19.97 213 PRO I C 1
ATOM 835 O O . PRO A 1 108 ? -14.904 5.287 16.666 1.00 21.00 213 PRO I O 1
ATOM 839 N N . LYS A 1 109 ? -15.456 6.593 14.888 1.00 19.06 214 LYS I N 1
ATOM 840 C CA . LYS A 1 109 ? -16.200 7.547 15.709 1.00 19.67 214 LYS I CA 1
ATOM 841 C C . LYS A 1 109 ? -17.563 7.730 15.064 1.00 21.70 214 LYS I C 1
ATOM 842 O O . LYS A 1 109 ? -17.641 8.188 13.925 1.00 20.44 214 LYS I O 1
ATOM 848 N N . PHE A 1 110 ? -18.638 7.407 15.785 1.00 20.05 215 PHE I N 1
ATOM 849 C CA . PHE A 1 110 ? -19.965 7.606 15.217 1.00 19.97 215 PHE I CA 1
ATOM 850 C C . PHE A 1 110 ? -20.215 9.113 15.107 1.00 21.63 215 PHE I C 1
ATOM 851 O O . PHE A 1 110 ? -19.746 9.893 15.946 1.00 24.12 215 PHE I O 1
ATOM 859 N N . THR A 1 111 ? -20.940 9.509 14.067 1.00 20.97 216 THR I N 1
ATOM 860 C CA . THR A 1 111 ? -21.218 10.921 13.799 1.00 21.19 216 THR I CA 1
ATOM 861 C C . THR A 1 111 ? -22.220 11.533 14.761 1.00 24.42 216 THR I C 1
ATOM 862 O O . THR A 1 111 ? -22.336 12.761 14.822 1.00 26.98 216 THR I O 1
ATOM 866 N N . GLN A 1 112 ? -22.976 10.685 15.468 1.00 21.49 217 GLN I N 1
ATOM 867 C CA . GLN A 1 112 ? -23.943 11.078 16.492 1.00 22.34 217 GLN I CA 1
ATOM 868 C C . GLN A 1 112 ? -23.804 10.093 17.619 1.00 25.15 217 GLN I C 1
ATOM 869 O O . GLN A 1 112 ? -23.474 8.932 17.381 1.00 25.20 217 GLN I O 1
ATOM 875 N N . ASP A 1 113 ? -24.154 10.520 18.834 1.00 24.11 218 ASP I N 1
ATOM 876 C CA . ASP A 1 113 ? -24.174 9.539 19.931 1.00 25.87 218 ASP I CA 1
ATOM 877 C C . ASP A 1 113 ? -25.470 8.696 19.825 1.00 27.70 218 ASP I C 1
ATOM 878 O O . ASP A 1 113 ? -25.474 7.470 20.054 1.00 27.53 218 ASP I O 1
ATOM 883 N N . THR A 1 114 ? -26.580 9.350 19.433 1.00 22.66 219 THR I N 1
ATOM 884 C CA . THR A 1 114 ? -27.849 8.643 19.318 1.00 21.97 219 THR I CA 1
ATOM 885 C C . THR A 1 114 ? -28.418 8.939 17.956 1.00 25.73 219 THR I C 1
ATOM 886 O O . THR A 1 114 ? -28.703 10.100 17.635 1.00 27.91 219 THR I O 1
ATOM 890 N N . PHE A 1 115 ? -28.599 7.903 17.154 1.00 20.86 220 PHE I N 1
ATOM 891 C CA . PHE A 1 115 ? -29.254 8.067 15.861 1.00 20.54 220 PHE I CA 1
ATOM 892 C C . PHE A 1 115 ? -30.717 7.775 16.072 1.00 23.68 220 PHE I C 1
ATOM 893 O O . PHE A 1 115 ? -31.044 6.847 16.806 1.00 23.05 220 PHE I O 1
ATOM 901 N N . ARG A 1 116 ? -31.621 8.562 15.469 1.00 22.18 221 ARG I N 1
ATOM 902 C CA . ARG A 1 116 ? -33.056 8.331 15.626 1.00 22.56 221 ARG I CA 1
ATOM 903 C C . ARG A 1 116 ? -33.714 8.160 14.263 1.00 24.99 221 ARG I C 1
ATOM 904 O O . ARG A 1 116 ? -33.446 8.952 13.352 1.00 26.07 221 ARG I O 1
ATOM 912 N N . GLY A 1 117 ? -34.490 7.101 14.122 1.00 22.91 222 GLY I N 1
ATOM 913 C CA . GLY A 1 117 ? -35.177 6.842 12.871 1.00 23.35 222 GLY I CA 1
ATOM 914 C C . GLY A 1 117 ? -36.500 6.192 13.157 1.00 24.82 222 GLY I C 1
ATOM 915 O O . GLY A 1 117 ? -36.869 5.989 14.315 1.00 24.08 222 GLY I O 1
ATOM 916 N N . SER A 1 118 ? -37.255 5.910 12.098 1.00 23.16 223 SER I N 1
ATOM 917 C CA . SER A 1 118 ? -38.579 5.351 12.249 1.00 23.50 223 SER I CA 1
ATOM 918 C C . SER A 1 118 ? -38.924 4.456 11.087 1.00 24.63 223 SER I C 1
ATOM 919 O O . SER A 1 118 ? -38.258 4.501 10.057 1.00 25.54 223 SER I O 1
ATOM 922 N N . VAL A 1 119 ? -39.929 3.612 11.275 1.00 24.64 224 VAL I N 1
ATOM 923 C CA . VAL A 1 119 ? -40.377 2.730 10.211 1.00 24.31 224 VAL I CA 1
ATOM 924 C C . VAL A 1 119 ? -41.838 2.395 10.462 1.00 26.89 224 VAL I C 1
ATOM 925 O O . VAL A 1 119 ? -42.261 2.266 11.616 1.00 26.75 224 VAL I O 1
ATOM 929 N N . LEU A 1 120 ? -42.607 2.261 9.376 1.00 26.73 225 LEU I N 1
ATOM 930 C CA . LEU A 1 120 ? -44.008 1.846 9.462 1.00 27.81 225 LEU I CA 1
ATOM 931 C C . LEU A 1 120 ? -44.122 0.361 9.856 1.00 30.72 225 LEU I C 1
ATOM 932 O O . LEU A 1 120 ? -43.383 -0.474 9.317 1.00 29.38 225 LEU I O 1
ATOM 937 N N . GLU A 1 121 ? -45.096 0.014 10.723 1.00 29.03 226 GLU I N 1
ATOM 938 C CA . GLU A 1 121 ? -45.269 -1.365 11.210 1.00 30.80 226 GLU I CA 1
ATOM 939 C C . GLU A 1 121 ? -45.525 -2.475 10.165 1.00 35.45 226 GLU I C 1
ATOM 940 O O . GLU A 1 121 ? -45.186 -3.639 10.405 1.00 35.25 226 GLU I O 1
ATOM 946 N N . GLY A 1 122 ? -46.086 -2.125 9.028 1.00 32.46 227 GLY I N 1
ATOM 947 C CA . GLY A 1 122 ? -46.453 -3.174 8.064 1.00 32.10 227 GLY I CA 1
ATOM 948 C C . GLY A 1 122 ? -45.521 -3.354 6.886 1.00 33.71 227 GLY I C 1
ATOM 949 O O . GLY A 1 122 ? -45.864 -4.021 5.912 1.00 32.88 227 GLY I O 1
ATOM 950 N N . VAL A 1 123 ? -44.325 -2.762 6.949 1.00 28.96 228 VAL I N 1
ATOM 951 C CA . VAL A 1 123 ? -43.419 -2.825 5.815 1.00 27.25 228 VAL I CA 1
ATOM 952 C C . VAL A 1 123 ? -42.902 -4.216 5.540 1.00 30.03 228 VAL I C 1
ATOM 953 O O . VAL A 1 123 ? -42.815 -5.045 6.453 1.00 30.63 228 VAL I O 1
ATOM 957 N N . LEU A 1 124 ? -42.553 -4.454 4.289 1.00 28.29 229 LEU I N 1
ATOM 958 C CA . LEU A 1 124 ? -42.007 -5.720 3.852 1.00 29.52 229 LEU I CA 1
ATOM 959 C C . LEU A 1 124 ? -40.623 -5.927 4.487 1.00 29.40 229 LEU I C 1
ATOM 960 O O . LEU A 1 124 ? -39.798 -4.988 4.529 1.00 27.12 229 LEU I O 1
ATOM 965 N N . PRO A 1 125 ? -40.272 -7.189 4.807 1.00 25.77 230 PRO I N 1
ATOM 966 C CA . PRO A 1 125 ? -38.873 -7.483 5.180 1.00 24.89 230 PRO I CA 1
ATOM 967 C C . PRO A 1 125 ? -37.954 -7.000 4.034 1.00 28.27 230 PRO I C 1
ATOM 968 O O . PRO A 1 125 ? -38.295 -7.160 2.842 1.00 27.47 230 PRO I O 1
ATOM 972 N N . GLY A 1 126 ? -36.843 -6.368 4.395 1.00 24.85 231 GLY I N 1
ATOM 973 C CA . GLY A 1 126 ? -35.906 -5.737 3.471 1.00 24.92 231 GLY I CA 1
ATOM 974 C C . GLY A 1 126 ? -36.057 -4.226 3.398 1.00 28.34 231 GLY I C 1
ATOM 975 O O . GLY A 1 126 ? -35.184 -3.539 2.833 1.00 27.57 231 GLY I O 1
ATOM 976 N N . THR A 1 127 ? -37.129 -3.667 4.006 1.00 24.84 232 THR I N 1
ATOM 977 C CA . THR A 1 127 ? -37.318 -2.222 3.941 1.00 24.31 232 THR I CA 1
ATOM 978 C C . THR A 1 127 ? -36.274 -1.495 4.750 1.00 25.51 232 THR I C 1
ATOM 979 O O . THR A 1 127 ? -36.033 -1.839 5.914 1.00 24.90 232 THR I O 1
ATOM 983 N N . SER A 1 128 ? -35.672 -0.453 4.154 1.00 23.42 233 SER I N 1
ATOM 984 C CA A SER A 1 128 ? -34.689 0.375 4.843 0.61 22.70 233 SER I CA 1
ATOM 985 C CA B SER A 1 128 ? -34.686 0.365 4.855 0.39 22.43 233 SER I CA 1
ATOM 986 C C . SER A 1 128 ? -35.376 1.228 5.908 1.00 24.34 233 SER I C 1
ATOM 987 O O . SER A 1 128 ? -36.465 1.778 5.665 1.00 25.24 233 SER I O 1
ATOM 992 N N . VAL A 1 129 ? -34.741 1.357 7.076 1.00 22.15 234 VAL I N 1
ATOM 993 C CA . VAL A 1 129 ? -35.267 2.123 8.197 1.00 22.62 234 VAL I CA 1
ATOM 994 C C . VAL A 1 129 ? -34.547 3.468 8.296 1.00 24.89 234 VAL I C 1
ATOM 995 O O . VAL A 1 129 ? -35.186 4.518 8.426 1.00 24.74 234 VAL I O 1
ATOM 999 N N . MET A 1 130 ? -33.220 3.419 8.359 1.00 21.38 235 MET I N 1
ATOM 1000 C CA . MET A 1 130 ? -32.401 4.602 8.613 1.00 20.90 235 MET I CA 1
ATOM 1001 C C . MET A 1 130 ? -30.944 4.242 8.327 1.00 23.97 235 MET I C 1
ATOM 1002 O O . MET A 1 130 ? -30.634 3.073 8.076 1.00 22.68 235 MET I O 1
ATOM 1007 N N . GLN A 1 131 ? -30.054 5.228 8.398 1.00 22.29 236 GLN I N 1
ATOM 1008 C CA . GLN A 1 131 ? -28.651 4.956 8.144 1.00 22.05 236 GLN I CA 1
ATOM 1009 C C . GLN A 1 131 ? -27.804 5.574 9.218 1.00 24.64 236 GLN I C 1
ATOM 1010 O O . GLN A 1 131 ? -28.046 6.723 9.612 1.00 27.05 236 GLN I O 1
ATOM 1016 N N . VAL A 1 132 ? -26.852 4.798 9.739 1.00 21.14 237 VAL I N 1
ATOM 1017 C CA . VAL A 1 132 ? -25.916 5.301 10.750 1.00 20.88 237 VAL I CA 1
ATOM 1018 C C . VAL A 1 132 ? -24.524 5.401 10.123 1.00 24.48 237 VAL I C 1
ATOM 1019 O O . VAL A 1 132 ? -24.231 4.746 9.116 1.00 23.65 237 VAL I O 1
ATOM 1023 N N . THR A 1 133 ? -23.655 6.245 10.695 1.00 22.18 238 THR I N 1
ATOM 1024 C CA . THR A 1 133 ? -22.327 6.427 10.104 1.00 22.32 238 THR I CA 1
ATOM 1025 C C . THR A 1 133 ? -21.300 6.611 11.181 1.00 22.44 238 THR I C 1
ATOM 1026 O O . THR A 1 133 ? -21.572 7.290 12.193 1.00 21.58 238 THR I O 1
ATOM 1030 N N . ALA A 1 134 ? -20.119 6.010 10.953 1.00 21.58 239 ALA I N 1
ATOM 1031 C CA . ALA A 1 134 ? -18.946 6.231 11.792 1.00 20.74 239 ALA I CA 1
ATOM 1032 C C . ALA A 1 134 ? -17.797 6.553 10.856 1.00 23.55 239 ALA I C 1
ATOM 1033 O O . ALA A 1 134 ? -17.625 5.861 9.833 1.00 27.19 239 ALA I O 1
ATOM 1035 N N . THR A 1 135 ? -17.019 7.580 11.188 1.00 18.21 240 THR I N 1
ATOM 1036 C CA . THR A 1 135 ? -15.836 7.930 10.424 1.00 18.45 240 THR I CA 1
ATOM 1037 C C . THR A 1 135 ? -14.615 7.318 11.108 1.00 19.51 240 THR I C 1
ATOM 1038 O O . THR A 1 135 ? -14.667 6.879 12.263 1.00 19.68 240 THR I O 1
ATOM 1042 N N . ASP A 1 136 ? -13.474 7.353 10.404 1.00 18.19 241 ASP I N 1
ATOM 1043 C CA . ASP A 1 136 ? -12.227 6.856 10.996 1.00 18.07 241 ASP I CA 1
ATOM 1044 C C . ASP A 1 136 ? -11.119 7.694 10.381 1.00 18.93 241 ASP I C 1
ATOM 1045 O O . ASP A 1 136 ? -10.972 7.747 9.155 1.00 19.36 241 ASP I O 1
ATOM 1050 N N . GLU A 1 137 ? -10.362 8.399 11.240 1.00 18.69 242 GLU I N 1
ATOM 1051 C CA . GLU A 1 137 ? -9.344 9.335 10.767 1.00 17.92 242 GLU I CA 1
ATOM 1052 C C . GLU A 1 137 ? -8.170 8.671 10.045 1.00 19.21 242 GLU I C 1
ATOM 1053 O O . GLU A 1 137 ? -7.403 9.375 9.389 1.00 19.59 242 GLU I O 1
ATOM 1059 N N . ASP A 1 138 ? -7.979 7.362 10.230 1.00 18.40 243 ASP I N 1
ATOM 1060 C CA . ASP A 1 138 ? -6.862 6.683 9.591 1.00 16.90 243 ASP I CA 1
ATOM 1061 C C . ASP A 1 138 ? -7.011 6.497 8.102 1.00 18.99 243 ASP I C 1
ATOM 1062 O O . ASP A 1 138 ? -8.095 6.788 7.537 1.00 18.81 243 ASP I O 1
ATOM 1067 N N . ASP A 1 139 ? -5.942 6.042 7.458 1.00 17.77 244 ASP I N 1
ATOM 1068 C CA . ASP A 1 139 ? -5.935 5.856 6.004 1.00 17.92 244 ASP I CA 1
ATOM 1069 C C . ASP A 1 139 ? -6.876 4.759 5.574 1.00 20.20 244 ASP I C 1
ATOM 1070 O O . ASP A 1 139 ? -6.841 3.645 6.119 1.00 19.11 244 ASP I O 1
ATOM 1075 N N . ALA A 1 140 ? -7.680 5.053 4.537 1.00 18.94 245 ALA I N 1
ATOM 1076 C CA . ALA A 1 140 ? -8.568 4.041 3.940 1.00 18.73 245 ALA I CA 1
ATOM 1077 C C . ALA A 1 140 ? -8.207 3.886 2.452 1.00 22.19 245 ALA I C 1
ATOM 1078 O O . ALA A 1 140 ? -8.961 3.212 1.732 1.00 23.42 245 ALA I O 1
ATOM 1080 N N . ILE A 1 141 ? -7.100 4.479 1.991 1.00 19.70 246 ILE I N 1
ATOM 1081 C CA . ILE A 1 141 ? -6.711 4.407 0.574 1.00 20.34 246 ILE I CA 1
ATOM 1082 C C . ILE A 1 141 ? -5.758 3.260 0.327 1.00 24.45 246 ILE I C 1
ATOM 1083 O O . ILE A 1 141 ? -5.970 2.484 -0.612 1.00 25.88 246 ILE I O 1
ATOM 1088 N N . TYR A 1 142 ? -4.752 3.118 1.182 1.00 21.36 247 TYR I N 1
ATOM 1089 C CA . TYR A 1 142 ? -3.726 2.083 0.982 1.00 22.09 247 TYR I CA 1
ATOM 1090 C C . TYR A 1 142 ? -3.922 0.873 1.878 1.00 25.19 247 TYR I C 1
ATOM 1091 O O . TYR A 1 142 ? -3.268 -0.157 1.671 1.00 26.90 247 TYR I O 1
ATOM 1100 N N . THR A 1 143 ? -4.725 1.022 2.934 1.00 20.66 248 THR I N 1
ATOM 1101 C CA . THR A 1 143 ? -4.964 -0.015 3.932 1.00 20.57 248 THR I CA 1
ATOM 1102 C C . THR A 1 143 ? -6.403 0.032 4.355 1.00 21.51 248 THR I C 1
ATOM 1103 O O . THR A 1 143 ? -7.159 0.906 3.906 1.00 21.28 248 THR I O 1
ATOM 1107 N N . TYR A 1 144 ? -6.770 -0.828 5.289 1.00 20.05 249 TYR I N 1
ATOM 1108 C CA . TYR A 1 144 ? -8.107 -0.840 5.846 1.00 19.13 249 TYR I CA 1
ATOM 1109 C C . TYR A 1 144 ? -8.127 -0.138 7.220 1.00 18.81 249 TYR I C 1
ATOM 1110 O O . TYR A 1 144 ? -9.105 -0.227 7.946 1.00 18.89 249 TYR I O 1
ATOM 1119 N N . ASN A 1 145 ? -7.062 0.621 7.555 1.00 18.64 250 ASN I N 1
ATOM 1120 C CA . ASN A 1 145 ? -6.995 1.259 8.875 1.00 18.14 250 ASN I CA 1
ATOM 1121 C C . ASN A 1 145 ? -8.188 2.178 9.131 1.00 20.03 250 ASN I C 1
ATOM 1122 O O . ASN A 1 145 ? -8.656 2.265 10.275 1.00 18.85 250 ASN I O 1
ATOM 1127 N N . GLY A 1 146 ? -8.677 2.816 8.083 1.00 17.88 251 GLY I N 1
ATOM 1128 C CA . GLY A 1 146 ? -9.795 3.754 8.167 1.00 17.48 251 GLY I CA 1
ATOM 1129 C C . GLY A 1 146 ? -11.086 3.229 7.568 1.00 19.70 251 GLY I C 1
ATOM 1130 O O . GLY A 1 146 ? -12.027 4.005 7.349 1.00 18.84 251 GLY I O 1
ATOM 1131 N N . VAL A 1 147 ? -11.132 1.909 7.289 1.00 17.55 252 VAL I N 1
ATOM 1132 C CA . VAL A 1 147 ? -12.329 1.288 6.673 1.00 17.21 252 VAL I CA 1
ATOM 1133 C C . VAL A 1 147 ? -13.194 0.657 7.757 1.00 18.49 252 VAL I C 1
ATOM 1134 O O . VAL A 1 147 ? -12.758 -0.247 8.453 1.00 19.17 252 VAL I O 1
ATOM 1138 N N . VAL A 1 148 ? -14.418 1.149 7.883 1.00 18.50 253 VAL I N 1
ATOM 1139 C CA . VAL A 1 148 ? -15.347 0.746 8.932 1.00 18.12 253 VAL I CA 1
ATOM 1140 C C . VAL A 1 148 ? -16.315 -0.329 8.450 1.00 19.93 253 VAL I C 1
ATOM 1141 O O . VAL A 1 148 ? -16.861 -0.204 7.339 1.00 19.53 253 VAL I O 1
ATOM 1145 N N . ALA A 1 149 ? -16.539 -1.324 9.316 1.00 18.95 254 ALA I N 1
ATOM 1146 C CA . ALA A 1 149 ? -17.596 -2.324 9.099 1.00 19.23 254 ALA I CA 1
ATOM 1147 C C . ALA A 1 149 ? -18.610 -2.182 10.235 1.00 19.30 254 ALA I C 1
ATOM 1148 O O . ALA A 1 149 ? -18.238 -1.970 11.398 1.00 19.82 254 ALA I O 1
ATOM 1150 N N . TYR A 1 150 ? -19.910 -2.260 9.899 1.00 19.47 255 TYR I N 1
ATOM 1151 C CA . TYR A 1 150 ? -20.980 -2.059 10.873 1.00 19.10 255 TYR I CA 1
ATOM 1152 C C . TYR A 1 150 ? -21.617 -3.365 11.252 1.00 21.30 255 TYR I C 1
ATOM 1153 O O . TYR A 1 150 ? -21.698 -4.280 10.430 1.00 21.91 255 TYR I O 1
ATOM 1162 N N . SER A 1 151 ? -22.141 -3.408 12.489 1.00 19.76 256 SER I N 1
ATOM 1163 C CA . SER A 1 151 ? -22.865 -4.579 12.972 1.00 20.17 256 SER I CA 1
ATOM 1164 C C . SER A 1 151 ? -23.837 -4.152 14.043 1.00 22.72 256 SER I C 1
ATOM 1165 O O . SER A 1 151 ? -23.718 -3.057 14.613 1.00 21.78 256 SER I O 1
ATOM 1168 N N . ILE A 1 152 ? -24.858 -5.005 14.303 1.00 20.72 257 ILE I N 1
ATOM 1169 C CA . ILE A 1 152 ? -25.788 -4.740 15.400 1.00 21.11 257 ILE I CA 1
ATOM 1170 C C . ILE A 1 152 ? -25.406 -5.690 16.520 1.00 24.80 257 ILE I C 1
ATOM 1171 O O . ILE A 1 152 ? -25.396 -6.911 16.310 1.00 25.71 257 ILE I O 1
ATOM 1176 N N . HIS A 1 153 ? -25.046 -5.133 17.692 1.00 23.86 258 HIS I N 1
ATOM 1177 C CA . HIS A 1 153 ? -24.645 -5.935 18.841 1.00 25.02 258 HIS I CA 1
ATOM 1178 C C . HIS A 1 153 ? -25.866 -6.532 19.535 1.00 28.50 258 HIS I C 1
ATOM 1179 O O . HIS A 1 153 ? -25.843 -7.710 19.913 1.00 30.61 258 HIS I O 1
ATOM 1186 N N . SER A 1 154 ? -26.922 -5.718 19.724 1.00 24.90 259 SER I N 1
ATOM 1187 C CA . SER A 1 154 ? -28.100 -6.174 20.456 1.00 25.15 259 SER I CA 1
ATOM 1188 C C . SER A 1 154 ? -29.301 -5.285 20.182 1.00 25.11 259 SER I C 1
ATOM 1189 O O . SER A 1 154 ? -29.142 -4.153 19.685 1.00 23.45 259 SER I O 1
ATOM 1192 N N . GLN A 1 155 ? -30.489 -5.796 20.517 1.00 23.98 260 GLN I N 1
ATOM 1193 C CA . GLN A 1 155 ? -31.750 -5.107 20.327 1.00 23.67 260 GLN I CA 1
ATOM 1194 C C . GLN A 1 155 ? -32.503 -5.168 21.640 1.00 27.48 260 GLN I C 1
ATOM 1195 O O . GLN A 1 155 ? -32.584 -6.232 22.263 1.00 28.04 260 GLN I O 1
ATOM 1201 N N . GLU A 1 156 ? -33.100 -4.040 22.019 1.00 24.89 261 GLU I N 1
ATOM 1202 C CA . GLU A 1 156 ? -33.959 -3.975 23.197 1.00 26.72 261 GLU I CA 1
ATOM 1203 C C . GLU A 1 156 ? -35.284 -3.327 22.807 1.00 28.59 261 GLU I C 1
ATOM 1204 O O . GLU A 1 156 ? -35.264 -2.247 22.234 1.00 27.62 261 GLU I O 1
ATOM 1210 N N . PRO A 1 157 ? -36.442 -3.886 23.176 1.00 27.83 262 PRO I N 1
ATOM 1211 C CA . PRO A 1 157 ? -36.642 -5.204 23.795 1.00 28.86 262 PRO I CA 1
ATOM 1212 C C . PRO A 1 157 ? -36.515 -6.302 22.738 1.00 33.68 262 PRO I C 1
ATOM 1213 O O . PRO A 1 157 ? -36.474 -6.023 21.524 1.00 30.95 262 PRO I O 1
ATOM 1217 N N . LYS A 1 158 ? -36.500 -7.557 23.189 1.00 33.56 263 LYS I N 1
ATOM 1218 C CA . LYS A 1 158 ? -36.403 -8.714 22.290 1.00 34.59 263 LYS I CA 1
ATOM 1219 C C . LYS A 1 158 ? -37.812 -9.226 21.980 1.00 39.46 263 LYS I C 1
ATOM 1220 O O . LYS A 1 158 ? -38.104 -10.422 22.077 1.00 42.22 263 LYS I O 1
ATOM 1226 N N . ASP A 1 159 ? -38.701 -8.293 21.620 1.00 35.27 264 ASP I N 1
ATOM 1227 C CA . ASP A 1 159 ? -40.099 -8.570 21.337 1.00 35.21 264 ASP I CA 1
ATOM 1228 C C . ASP A 1 159 ? -40.556 -7.948 20.015 1.00 36.09 264 ASP I C 1
ATOM 1229 O O . ASP A 1 159 ? -40.311 -6.758 19.819 1.00 32.52 264 ASP I O 1
ATOM 1234 N N . PRO A 1 160 ? -41.142 -8.721 19.068 1.00 32.34 265 PRO I N 1
ATOM 1235 C CA . PRO A 1 160 ? -41.565 -10.144 19.194 1.00 34.24 265 PRO I CA 1
ATOM 1236 C C . PRO A 1 160 ? -40.405 -11.135 19.235 1.00 43.29 265 PRO I C 1
ATOM 1237 O O . PRO A 1 160 ? -40.517 -12.181 19.877 1.00 46.60 265 PRO I O 1
ATOM 1241 N N . HIS A 1 161 ? -39.271 -10.791 18.597 1.00 40.66 266 HIS I N 1
ATOM 1242 C CA . HIS A 1 161 ? -38.084 -11.636 18.672 1.00 42.12 266 HIS I CA 1
ATOM 1243 C C . HIS A 1 161 ? -36.816 -10.842 18.722 1.00 41.30 266 HIS I C 1
ATOM 1244 O O . HIS A 1 161 ? -36.874 -9.615 18.590 1.00 33.68 266 HIS I O 1
ATOM 1251 N N . ASP A 1 162 ? -35.693 -11.549 19.004 1.00 40.95 267 ASP I N 1
ATOM 1252 C CA . ASP A 1 162 ? -34.343 -11.097 19.229 1.00 42.82 267 ASP I CA 1
ATOM 1253 C C . ASP A 1 162 ? -33.895 -10.110 18.215 1.00 44.97 267 ASP I C 1
ATOM 1254 O O . ASP A 1 162 ? -33.481 -9.027 18.607 1.00 46.86 267 ASP I O 1
ATOM 1259 N N . LEU A 1 163 ? -33.953 -10.480 16.918 1.00 40.10 268 LEU I N 1
ATOM 1260 C CA . LEU A 1 163 ? -33.508 -9.584 15.846 1.00 39.43 268 LEU I CA 1
ATOM 1261 C C . LEU A 1 163 ? -34.501 -9.302 14.718 1.00 34.12 268 LEU I C 1
ATOM 1262 O O . LEU A 1 163 ? -34.737 -10.083 13.792 1.00 35.63 268 LEU I O 1
ATOM 1267 N N . MET A 1 164 ? -35.077 -8.136 14.839 1.00 25.51 269 MET I N 1
ATOM 1268 C CA . MET A 1 164 ? -36.051 -7.578 13.915 1.00 24.29 269 MET I CA 1
ATOM 1269 C C . MET A 1 164 ? -35.322 -6.809 12.815 1.00 24.51 269 MET I C 1
ATOM 1270 O O . MET A 1 164 ? -35.957 -6.510 11.804 1.00 23.51 269 MET I O 1
ATOM 1275 N N . PHE A 1 165 ? -34.023 -6.433 13.027 1.00 21.04 270 PHE I N 1
ATOM 1276 C CA . PHE A 1 165 ? -33.312 -5.595 12.078 1.00 21.01 270 PHE I CA 1
ATOM 1277 C C . PHE A 1 165 ? -31.965 -6.152 11.750 1.00 22.28 270 PHE I C 1
ATOM 1278 O O . PHE A 1 165 ? -31.423 -6.969 12.485 1.00 22.68 270 PHE I O 1
ATOM 1286 N N . THR A 1 166 ? -31.398 -5.699 10.616 1.00 20.49 271 THR I N 1
ATOM 1287 C CA . THR A 1 166 ? -30.006 -5.990 10.275 1.00 20.74 271 THR I CA 1
ATOM 1288 C C . THR A 1 166 ? -29.387 -4.680 9.809 1.00 22.18 271 THR I C 1
ATOM 1289 O O . THR A 1 166 ? -30.097 -3.673 9.681 1.00 21.10 271 THR I O 1
ATOM 1293 N N . ILE A 1 167 ? -28.070 -4.689 9.598 1.00 20.26 272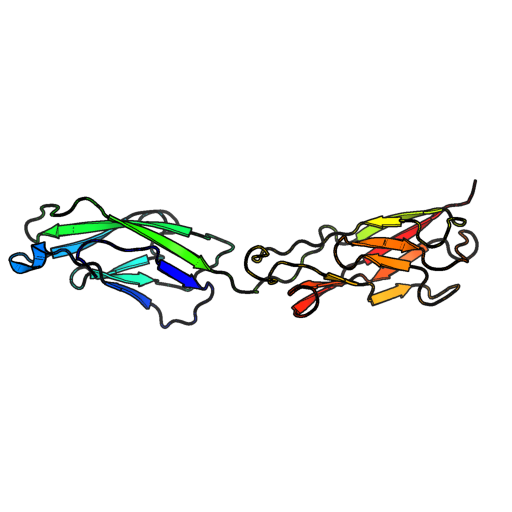 ILE I N 1
ATOM 1294 C CA . ILE A 1 167 ? -27.401 -3.490 9.117 1.00 20.30 272 ILE I CA 1
ATOM 1295 C C . ILE A 1 167 ? -26.508 -3.888 7.946 1.00 22.29 272 ILE I C 1
ATOM 1296 O O . ILE A 1 167 ? -25.951 -4.993 7.926 1.00 21.74 272 ILE I O 1
ATOM 1301 N N . HIS A 1 168 ? -26.364 -2.984 6.978 1.00 19.32 273 HIS I N 1
ATOM 1302 C CA . HIS A 1 168 ? -25.461 -3.220 5.853 1.00 19.30 273 HIS I CA 1
ATOM 1303 C C . HIS A 1 168 ? -24.051 -2.999 6.393 1.00 21.05 273 HIS I C 1
ATOM 1304 O O . HIS A 1 168 ? -23.764 -1.922 6.949 1.00 19.77 273 HIS I O 1
ATOM 1311 N N . ARG A 1 169 ? -23.196 -4.030 6.266 1.00 20.19 274 ARG I N 1
ATOM 1312 C CA . ARG A 1 169 ? -21.876 -3.999 6.893 1.00 20.19 274 ARG I CA 1
ATOM 1313 C C . ARG A 1 169 ? -20.991 -2.847 6.436 1.00 20.69 274 ARG I C 1
ATOM 1314 O O . ARG A 1 169 ? -20.075 -2.476 7.174 1.00 20.13 274 ARG I O 1
ATOM 1322 N N . SER A 1 170 ? -21.247 -2.291 5.239 1.00 20.22 275 SER I N 1
ATOM 1323 C CA . SER A 1 170 ? -20.402 -1.172 4.768 1.00 18.95 275 SER I CA 1
ATOM 1324 C C . SER A 1 170 ? -21.085 0.176 4.671 1.00 21.15 275 SER I C 1
ATOM 1325 O O . SER A 1 170 ? -20.413 1.198 4.874 1.00 22.07 275 SER I O 1
ATOM 1328 N N . THR A 1 171 ? -22.417 0.205 4.436 1.00 20.59 276 THR I N 1
ATOM 1329 C CA . THR A 1 171 ? -23.107 1.482 4.319 1.00 20.48 276 THR I CA 1
ATOM 1330 C C . THR A 1 171 ? -23.743 1.959 5.614 1.00 21.90 276 THR I C 1
ATOM 1331 O O . THR A 1 171 ? -24.039 3.161 5.731 1.00 22.95 276 THR I O 1
ATOM 1335 N N . GLY A 1 172 ? -23.987 1.051 6.565 1.00 19.97 277 GLY I N 1
ATOM 1336 C CA . GLY A 1 172 ? -24.630 1.459 7.819 1.00 19.86 277 GLY I CA 1
ATOM 1337 C C . GLY A 1 172 ? -26.139 1.625 7.707 1.00 20.62 277 GLY I C 1
ATOM 1338 O O . GLY A 1 172 ? -26.778 2.068 8.670 1.00 20.72 277 GLY I O 1
ATOM 1339 N N . THR A 1 173 ? -26.749 1.203 6.576 1.00 19.84 278 THR I N 1
ATOM 1340 C CA . THR A 1 173 ? -28.198 1.276 6.450 1.00 20.19 278 THR I CA 1
ATOM 1341 C C . THR A 1 173 ? -28.793 0.136 7.269 1.00 21.19 278 THR I C 1
ATOM 1342 O O . THR A 1 173 ? -28.390 -1.026 7.106 1.00 21.49 278 THR I O 1
ATOM 1346 N N . ILE A 1 174 ? -29.783 0.474 8.133 1.00 20.68 279 ILE I N 1
ATOM 1347 C CA . ILE A 1 174 ? -30.485 -0.527 8.955 1.00 19.92 279 ILE I CA 1
ATOM 1348 C C . ILE A 1 174 ? -31.770 -0.867 8.211 1.00 22.67 279 ILE I C 1
ATOM 1349 O O . ILE A 1 174 ? -32.465 0.050 7.748 1.00 22.92 279 ILE I O 1
ATOM 1354 N N . SER A 1 175 ? -32.102 -2.172 8.119 1.00 20.18 280 SER I N 1
ATOM 1355 C CA . SER A 1 175 ? -33.309 -2.630 7.445 1.00 19.47 280 SER I CA 1
ATOM 1356 C C . SER A 1 175 ? -34.088 -3.572 8.341 1.00 23.62 280 SER I C 1
ATOM 1357 O O . SER A 1 175 ? -33.503 -4.237 9.198 1.00 23.40 280 SER I O 1
ATOM 1360 N N . VAL A 1 176 ? -35.388 -3.690 8.076 1.00 22.99 281 VAL I N 1
ATOM 1361 C CA . VAL A 1 176 ? -36.255 -4.677 8.738 1.00 23.14 281 VAL I CA 1
ATOM 1362 C C . VAL A 1 176 ? -35.959 -6.057 8.143 1.00 25.23 281 VAL I C 1
ATOM 1363 O O . VAL A 1 176 ? -35.877 -6.209 6.919 1.00 25.42 281 VAL I O 1
ATOM 1367 N N . ILE A 1 177 ? -35.848 -7.096 8.987 1.00 23.64 282 ILE I N 1
ATOM 1368 C CA . ILE A 1 177 ? -35.612 -8.465 8.474 1.00 24.26 282 ILE I CA 1
ATOM 1369 C C . ILE A 1 177 ? -36.651 -9.477 8.952 1.00 27.14 282 ILE I C 1
ATOM 1370 O O . ILE A 1 177 ? -36.530 -10.677 8.673 1.00 27.99 282 ILE I O 1
ATOM 1375 N N . SER A 1 178 ? -37.614 -9.012 9.754 1.00 26.39 283 SER I N 1
ATOM 1376 C CA . SER A 1 178 ? -38.620 -9.894 10.315 1.00 28.21 283 SER I CA 1
ATOM 1377 C C . SER A 1 178 ? -39.965 -9.228 10.228 1.00 30.57 283 SER I C 1
ATOM 1378 O O . SER A 1 178 ? -40.060 -7.999 10.149 1.00 29.25 283 SER I O 1
ATOM 1381 N N . SER A 1 179 ? -41.022 -10.041 10.258 1.00 27.60 284 SER I N 1
ATOM 1382 C CA . SER A 1 179 ? -42.347 -9.494 10.306 1.00 26.55 284 SER I CA 1
ATOM 1383 C C . SER A 1 179 ? -42.719 -9.333 11.794 1.00 30.56 284 SER I C 1
ATOM 1384 O O . SER A 1 179 ? -42.010 -9.851 12.656 1.00 31.97 284 SER I O 1
ATOM 1387 N N . GLY A 1 180 ? -43.814 -8.653 12.081 1.00 27.52 285 GLY I N 1
ATOM 1388 C CA . GLY A 1 180 ? -44.275 -8.561 13.455 1.00 26.80 285 GLY I CA 1
ATOM 1389 C C . GLY A 1 180 ? -44.172 -7.217 14.132 1.00 31.48 285 GLY I C 1
ATOM 1390 O O . GLY A 1 180 ? -44.596 -7.099 15.288 1.00 32.45 285 GLY I O 1
ATOM 1391 N N . LEU A 1 181 ? -43.653 -6.190 13.429 1.00 28.43 286 LEU I N 1
ATOM 1392 C CA . LEU A 1 181 ? -43.600 -4.841 14.033 1.00 28.54 286 LEU I CA 1
ATOM 1393 C C . LEU A 1 181 ? -45.023 -4.370 14.277 1.00 32.41 286 LEU I C 1
ATOM 1394 O O . LEU A 1 181 ? -45.901 -4.603 13.444 1.00 32.55 286 LEU I O 1
ATOM 1399 N N . ASP A 1 182 ? -45.272 -3.772 15.447 1.00 28.83 287 ASP I N 1
ATOM 1400 C CA . ASP A 1 182 ? -46.615 -3.358 15.814 1.00 28.85 287 ASP I CA 1
ATOM 1401 C C . ASP A 1 182 ? -46.446 -2.289 16.881 1.00 31.73 287 ASP I C 1
ATOM 1402 O O . ASP A 1 182 ? -46.005 -2.594 17.991 1.00 31.72 287 ASP I O 1
ATOM 1407 N N . ARG A 1 183 ? -46.800 -1.042 16.536 1.00 29.78 288 ARG I N 1
ATOM 1408 C CA . ARG A 1 183 ? -46.632 0.105 17.438 1.00 30.39 288 ARG I CA 1
ATOM 1409 C C . ARG A 1 183 ? -47.331 -0.070 18.785 1.00 34.60 288 ARG I C 1
ATOM 1410 O O . ARG A 1 183 ? -46.763 0.257 19.830 1.00 35.04 288 ARG I O 1
ATOM 1418 N N . GLU A 1 184 ? -48.539 -0.653 18.755 1.00 34.48 289 GLU I N 1
ATOM 1419 C CA . GLU A 1 184 ? -49.299 -0.877 19.980 1.00 36.42 289 GLU I CA 1
ATOM 1420 C C . GLU A 1 184 ? -48.563 -1.841 20.930 1.00 40.61 289 GLU I C 1
ATOM 1421 O O . GLU A 1 184 ? -48.564 -1.619 22.135 1.00 41.36 289 GLU I O 1
ATOM 1427 N N . LYS A 1 185 ? -47.911 -2.893 20.380 1.00 36.38 290 LYS I N 1
ATOM 1428 C CA . LYS A 1 185 ? -47.191 -3.883 21.179 1.00 34.02 290 LYS I CA 1
ATOM 1429 C C . LYS A 1 185 ? -45.856 -3.330 21.640 1.00 35.89 290 LYS I C 1
ATOM 1430 O O . LYS A 1 185 ? -45.580 -3.328 22.832 1.00 36.52 290 LYS I O 1
ATOM 1436 N N . VAL A 1 186 ? -44.987 -2.904 20.690 1.00 30.96 291 VAL I N 1
ATOM 1437 C CA . VAL A 1 186 ? -43.649 -2.378 20.996 1.00 29.51 291 VAL I CA 1
ATOM 1438 C C . VAL A 1 186 ? -43.447 -1.124 20.131 1.00 30.31 291 VAL I C 1
ATOM 1439 O O . VAL A 1 186 ? -43.224 -1.218 18.912 1.00 29.07 291 VAL I O 1
ATOM 1443 N N . PRO A 1 187 ? -43.509 0.073 20.740 1.00 27.96 292 PRO I N 1
ATOM 1444 C CA . PRO A 1 187 ? -43.456 1.283 19.919 1.00 27.67 292 PRO I CA 1
ATOM 1445 C C . PRO A 1 187 ? -42.049 1.751 19.603 1.00 29.22 292 PRO I C 1
ATOM 1446 O O . PRO A 1 187 ? -41.899 2.680 18.813 1.00 28.11 292 PRO I O 1
ATOM 1450 N N . GLU A 1 188 ? -41.034 1.182 20.280 1.00 26.19 293 GLU I N 1
ATOM 1451 C CA . GLU A 1 188 ? -39.666 1.643 20.114 1.00 25.91 293 GLU I CA 1
ATOM 1452 C C . GLU A 1 188 ? -38.642 0.562 20.401 1.00 27.45 293 GLU I C 1
ATOM 1453 O O . GLU A 1 188 ? -38.798 -0.218 21.349 1.00 28.39 293 GLU I O 1
ATOM 1459 N N . TYR A 1 189 ? -37.585 0.524 19.585 1.00 22.99 294 TYR I N 1
ATOM 1460 C CA . TYR A 1 189 ? -36.452 -0.354 19.808 1.00 22.58 294 TYR I CA 1
ATOM 1461 C C . TYR A 1 189 ? -35.201 0.468 19.992 1.00 24.51 294 TYR I C 1
ATOM 1462 O O . TYR A 1 189 ? -35.029 1.511 19.349 1.00 24.08 294 TYR I O 1
ATOM 1471 N N . THR A 1 190 ? -34.306 -0.026 20.834 1.00 23.32 295 THR I N 1
ATOM 1472 C CA . THR A 1 190 ? -32.986 0.570 20.984 1.00 22.09 295 THR I CA 1
ATOM 1473 C C . THR A 1 190 ? -31.995 -0.451 20.431 1.00 24.13 295 THR I C 1
ATOM 1474 O O . THR A 1 190 ? -31.918 -1.575 20.957 1.00 24.66 295 THR I O 1
ATOM 1478 N N . LEU A 1 191 ? -31.250 -0.080 19.381 1.00 20.55 296 LEU I N 1
ATOM 1479 C CA . LEU A 1 191 ? -30.281 -1.005 18.810 1.00 21.24 296 LEU I CA 1
ATOM 1480 C C . LEU A 1 191 ? -28.906 -0.558 19.217 1.00 23.03 296 LEU I C 1
ATOM 1481 O O . LEU A 1 191 ? -28.566 0.610 19.019 1.00 22.98 296 LEU I O 1
ATOM 1486 N N . THR A 1 192 ? -28.090 -1.484 19.765 1.00 21.02 297 THR I N 1
ATOM 1487 C CA . THR A 1 192 ? -26.693 -1.173 20.083 1.00 20.70 297 THR I CA 1
ATOM 1488 C C . THR A 1 192 ? -25.920 -1.486 18.817 1.00 23.08 297 THR I C 1
ATOM 1489 O O . THR A 1 192 ? -25.919 -2.637 18.351 1.00 22.86 297 THR I O 1
ATOM 1493 N N . ILE A 1 193 ? -25.306 -0.448 18.219 1.00 20.51 298 ILE I N 1
ATOM 1494 C CA A ILE A 1 193 ? -24.623 -0.585 16.952 0.58 20.07 298 ILE I CA 1
ATOM 1495 C CA B ILE A 1 193 ? -24.597 -0.561 16.933 0.42 20.13 298 ILE I CA 1
ATOM 1496 C C . ILE A 1 193 ? -23.121 -0.489 17.173 1.00 23.27 298 ILE I C 1
ATOM 1497 O O . ILE A 1 193 ? -22.661 0.232 18.051 1.00 22.30 298 ILE I O 1
ATOM 1506 N N . GLN A 1 194 ? -22.362 -1.218 16.371 1.00 21.81 299 GLN I N 1
ATOM 1507 C CA . GLN A 1 194 ? -20.909 -1.217 16.466 1.00 21.56 299 GLN I CA 1
ATOM 1508 C C . GLN A 1 194 ? -20.297 -0.853 15.127 1.00 22.73 299 GLN I C 1
ATOM 1509 O O . GLN A 1 194 ? -20.833 -1.201 14.055 1.00 21.96 299 GLN I O 1
ATOM 1515 N N . ALA A 1 195 ? -19.172 -0.133 15.205 1.00 19.55 300 ALA I N 1
ATOM 1516 C CA . ALA A 1 195 ? -18.383 0.226 14.016 1.00 19.13 300 ALA I CA 1
ATOM 1517 C C . ALA A 1 195 ? -16.971 -0.292 14.318 1.00 21.26 300 ALA I C 1
ATOM 1518 O O . ALA A 1 195 ? -16.411 0.024 15.373 1.00 20.69 300 ALA I O 1
ATOM 1520 N N . THR A 1 196 ? -16.410 -1.119 13.408 1.00 19.25 301 THR I N 1
ATOM 1521 C CA . THR A 1 196 ? -15.126 -1.760 13.652 1.00 19.16 301 THR I CA 1
ATOM 1522 C C . THR A 1 196 ? -14.220 -1.457 12.486 1.00 20.11 301 THR I C 1
ATOM 1523 O O . THR A 1 196 ? -14.629 -1.633 11.339 1.00 19.75 301 THR I O 1
ATOM 1527 N N . ASP A 1 197 ? -12.998 -0.940 12.757 1.00 19.55 302 ASP I N 1
ATOM 1528 C CA . ASP A 1 197 ? -12.072 -0.647 11.668 1.00 18.72 302 ASP I CA 1
ATOM 1529 C C . ASP A 1 197 ? -11.320 -1.896 11.170 1.00 21.05 302 ASP I C 1
ATOM 1530 O O . ASP A 1 197 ? -11.687 -3.024 11.552 1.00 21.32 302 ASP I O 1
ATOM 1535 N N . MET A 1 198 ? -10.342 -1.730 10.264 1.00 19.98 303 MET I N 1
ATOM 1536 C CA . MET A 1 198 ? -9.733 -2.887 9.592 1.00 20.56 303 MET I CA 1
ATOM 1537 C C . MET A 1 198 ? -10.824 -3.715 8.920 1.00 23.31 303 MET I C 1
ATOM 1538 O O . MET A 1 198 ? -10.738 -4.946 8.895 1.00 24.99 303 MET I O 1
ATOM 1543 N N . ASP A 1 199 ? -11.891 -3.032 8.423 1.00 20.93 304 ASP I N 1
ATOM 1544 C CA . ASP A 1 199 ? -13.011 -3.688 7.760 1.00 21.76 304 ASP I CA 1
ATOM 1545 C C . ASP A 1 199 ? -13.557 -4.861 8.596 1.00 24.75 304 ASP I C 1
ATOM 1546 O O . ASP A 1 199 ? -13.902 -5.930 8.050 1.00 25.82 304 ASP I O 1
ATOM 1551 N N . GLY A 1 200 ? -13.649 -4.647 9.908 1.00 22.17 305 GLY I N 1
ATOM 1552 C CA . GLY A 1 200 ? -14.243 -5.638 10.805 1.00 23.04 305 GLY I CA 1
ATOM 1553 C C . GLY A 1 200 ? -13.262 -6.423 11.642 1.00 26.67 305 GLY I C 1
ATOM 1554 O O . GLY A 1 200 ? -13.694 -7.118 12.573 1.00 28.94 305 GLY I O 1
ATOM 1555 N N . ASP A 1 201 ? -11.950 -6.321 11.344 1.00 25.97 306 ASP I N 1
ATOM 1556 C CA . ASP A 1 201 ? -10.937 -7.075 12.075 1.00 26.47 306 ASP I CA 1
ATOM 1557 C C . ASP A 1 201 ? -10.231 -6.278 13.168 1.00 30.12 306 ASP I C 1
ATOM 1558 O O . ASP A 1 201 ? -9.427 -6.845 13.910 1.00 30.91 306 ASP I O 1
ATOM 1563 N N . GLY A 1 202 ? -10.509 -4.983 13.253 1.00 24.55 307 GLY I N 1
ATOM 1564 C CA . GLY A 1 202 ? -9.816 -4.108 14.193 1.00 24.12 307 GLY I CA 1
ATOM 1565 C C . GLY A 1 202 ? -10.544 -3.799 15.481 1.00 25.95 307 GLY I C 1
ATOM 1566 O O . GLY A 1 202 ? -11.076 -4.713 16.133 1.00 27.78 307 GLY I O 1
ATOM 1567 N N . SER A 1 203 ? -10.519 -2.505 15.882 1.00 22.93 308 SER I N 1
ATOM 1568 C CA . SER A 1 203 ? -11.114 -2.037 17.141 1.00 23.28 308 SER I CA 1
ATOM 1569 C C . SER A 1 203 ? -12.557 -1.596 16.896 1.00 24.46 308 SER I C 1
ATOM 1570 O O . SER A 1 203 ? -12.907 -1.134 15.788 1.00 22.98 308 SER I O 1
ATOM 1573 N N . THR A 1 204 ? -13.375 -1.693 17.946 1.00 23.73 309 THR I N 1
ATOM 1574 C CA . THR A 1 204 ? -14.793 -1.437 17.884 1.00 23.14 309 THR I CA 1
ATOM 1575 C C . THR A 1 204 ? -15.215 -0.271 18.737 1.00 25.15 309 THR I C 1
ATOM 1576 O O . THR A 1 204 ? -14.814 -0.168 19.903 1.00 27.95 309 THR I O 1
ATOM 1580 N N . THR A 1 205 ? -16.126 0.540 18.190 1.00 20.90 310 THR I N 1
ATOM 1581 C CA . THR A 1 205 ? -16.773 1.640 18.893 1.00 20.23 310 THR I CA 1
ATOM 1582 C C . THR A 1 205 ? -18.274 1.344 18.890 1.00 21.82 310 THR I C 1
ATOM 1583 O O . THR A 1 205 ? -18.794 0.772 17.925 1.00 21.55 310 THR I O 1
ATOM 1587 N N . THR A 1 206 ? -18.957 1.697 19.983 1.00 21.23 311 THR I N 1
ATOM 1588 C CA . THR A 1 206 ? -20.385 1.413 20.160 1.00 22.16 311 THR I CA 1
ATOM 1589 C C . THR A 1 206 ? -21.188 2.690 20.286 1.00 23.26 311 THR I C 1
ATOM 1590 O O . THR A 1 206 ? -20.753 3.649 20.935 1.00 24.58 311 THR I O 1
ATOM 1594 N N 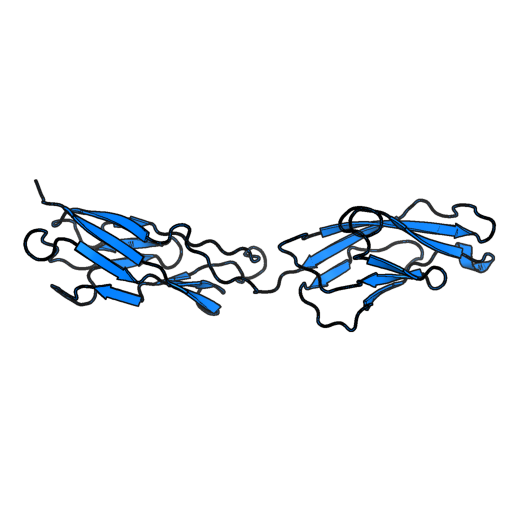. ALA A 1 207 ? -22.396 2.699 19.672 1.00 20.95 312 ALA I N 1
ATOM 1595 C CA . ALA A 1 207 ? -23.341 3.782 19.841 1.00 20.85 312 ALA I CA 1
ATOM 1596 C C . ALA A 1 207 ? -24.735 3.160 19.775 1.00 22.46 312 ALA I C 1
ATOM 1597 O O . ALA A 1 207 ? -24.847 1.936 19.869 1.00 22.68 312 ALA I O 1
ATOM 1599 N N . VAL A 1 208 ? -25.793 3.983 19.713 1.00 21.13 313 VAL I N 1
ATOM 1600 C CA . VAL A 1 208 ? -27.135 3.435 19.659 1.00 20.61 313 VAL I CA 1
ATOM 1601 C C . VAL A 1 208 ? -27.961 4.086 18.583 1.00 23.35 313 VAL I C 1
ATOM 1602 O O . VAL A 1 208 ? -27.735 5.253 18.215 1.00 22.80 313 VAL I O 1
ATOM 1606 N N . ALA A 1 209 ? -28.904 3.316 18.067 1.00 20.19 314 ALA I N 1
ATOM 1607 C CA . ALA A 1 209 ? -29.908 3.775 17.128 1.00 20.57 314 ALA I CA 1
ATOM 1608 C C . ALA A 1 209 ? -31.247 3.467 17.746 1.00 22.74 314 ALA I C 1
ATOM 1609 O O . 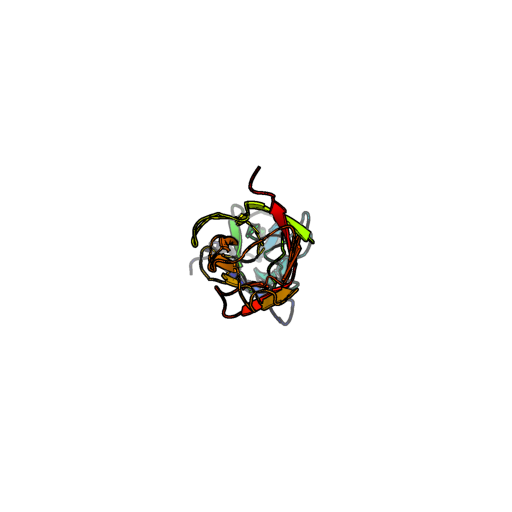ALA A 1 209 ? -31.480 2.333 18.180 1.00 23.87 314 ALA I O 1
ATOM 1611 N N . VAL A 1 210 ? -32.116 4.481 17.843 1.00 21.06 315 VAL I N 1
ATOM 1612 C CA . VAL A 1 210 ? -33.460 4.292 18.398 1.00 21.22 315 VAL I CA 1
ATOM 1613 C C . VAL A 1 210 ? -34.449 4.299 17.236 1.00 23.04 315 VAL I C 1
ATOM 1614 O O . VAL A 1 210 ? -34.458 5.250 16.431 1.00 23.45 315 VAL I O 1
ATOM 1618 N N . VAL A 1 211 ? -35.241 3.213 17.116 1.00 21.94 316 VAL I N 1
ATOM 1619 C CA . VAL A 1 211 ? -36.189 3.087 16.018 1.00 21.82 316 VAL I CA 1
ATOM 1620 C C . VAL A 1 211 ? -37.606 3.214 16.568 1.00 25.11 316 VAL I C 1
ATOM 1621 O O . VAL A 1 211 ? -38.058 2.379 17.361 1.00 23.95 316 VAL I O 1
ATOM 1625 N N . GLU A 1 212 ? -38.329 4.242 16.106 1.00 24.20 317 GLU I N 1
ATOM 1626 C CA . GLU A 1 212 ? -39.739 4.432 16.459 1.00 24.91 317 GLU I CA 1
ATOM 1627 C C . GLU A 1 212 ? -40.592 3.654 15.447 1.00 25.84 317 GLU I C 1
ATOM 1628 O O . GLU A 1 212 ? -40.343 3.753 14.237 1.00 25.02 317 GLU I O 1
ATOM 1634 N N . ILE A 1 213 ? -41.571 2.879 15.940 1.00 24.81 318 ILE I N 1
ATOM 1635 C CA . ILE A 1 213 ? -42.483 2.118 15.074 1.00 24.62 318 ILE I CA 1
ATOM 1636 C C . ILE A 1 213 ? -43.723 2.980 14.865 1.00 29.31 318 ILE I C 1
ATOM 1637 O O . ILE A 1 213 ? -44.361 3.382 15.840 1.00 29.74 318 ILE I O 1
ATOM 1642 N N . LEU A 1 214 ? -44.019 3.302 13.605 1.00 28.33 319 LEU I N 1
ATOM 1643 C CA . LEU A 1 214 ? -45.149 4.178 13.234 1.00 29.65 319 LEU I CA 1
ATOM 1644 C C . LEU A 1 214 ? -46.400 3.362 12.910 1.00 35.35 319 LEU I C 1
ATOM 1645 O O . LEU A 1 214 ? -46.312 2.258 12.359 1.00 32.13 319 LEU I O 1
ATOM 1650 N N . ASP A 1 215 ? -47.569 3.933 13.250 1.00 36.95 320 ASP I N 1
ATOM 1651 C CA . ASP A 1 215 ? -48.884 3.353 12.996 1.00 40.38 320 ASP I CA 1
ATOM 1652 C C . ASP A 1 215 ? -49.142 3.404 11.506 1.00 49.58 320 ASP I C 1
ATOM 1653 O O . ASP A 1 215 ? -48.883 4.431 10.865 1.00 48.54 320 ASP I O 1
ATOM 1658 N N . ALA A 1 216 ? -49.666 2.294 10.964 1.00 50.63 321 ALA I N 1
ATOM 1659 C CA . ALA A 1 216 ? -49.992 2.088 9.552 1.00 52.89 321 ALA I CA 1
ATOM 1660 C C . ALA A 1 216 ? -50.959 3.141 8.945 1.00 61.46 321 ALA I C 1
ATOM 1661 O O . ALA A 1 216 ? -51.163 3.141 7.726 1.00 62.74 321 ALA I O 1
ATOM 1663 N N . ASN A 1 217 ? -51.529 4.038 9.788 1.00 59.61 322 ASN I N 1
ATOM 1664 C CA . ASN A 1 217 ? -52.448 5.110 9.391 1.00 101.17 322 ASN I CA 1
ATOM 1665 C C . ASN A 1 217 ? -51.750 6.154 8.520 1.00 138.78 322 ASN I C 1
ATOM 1666 O O . ASN A 1 217 ? -51.961 6.189 7.309 1.00 103.46 322 ASN I O 1
#

B-factor: mean 30.79, std 13.34, range [16.23, 138.78]

Sequence (217 aa):
GPDWVVAPISVPENGKGPFPQRLNQLKSNKDRDTKIFYSITGPGADSPPEGVFAVEKETGWLLLNKPLDREEIAKYELFGHAVSENGASVEDPMNISIIVTDQNDHKPKFTQDTFRGSVLEGVLPGTSSVMQVTATDEDDAIYTYNGVVAYSIHSQEPKDPHDLMFTIHRSTGTISVISSGLDREKVPEYTLTIIQATDMDGDGSTTTAVAVVEILDAN